Protein AF-A0A377U1C0-F1 (afdb_monomer)

Foldseek 3Di:
DPPDDPLLVVLLVQQQQAAHLVSSVLCCVLLVDDPVSSVVSNVVLVVVLVVCLPVLLVCCVVCVVPDPLLRSLLVLLRGHRHLLSSQSSSVSNHPNSSVNSNVNNLVRNQCSQVVSVVSSVVSVVVDPPDDPDDPDRDRPVVSVVVVVVVVVVVVVPDDPVVVVVVVVVVNVVSVVVVVVVVVVVVVVVVVVVVVVPD

pLDDT: mean 83.94, std 13.17, range [38.84, 97.06]

InterPro domains:
  IPR004630 UPF0324 inner membrane protein YeiH-like [TIGR00698] (2-194)
  IPR018383 Uncharacterised protein family UPF0324, prokaryote [PF03601] (1-194)
  IPR018383 Uncharacterised protein family UPF0324, prokaryote [PTHR30106] (1-195)

Secondary structure (DSSP, 8-state):
-----HHHHHHHHHHHHTTTHHHHHHHHHHHT--HHHHHHHHHHHHHHHHHHHHHHHHHHHHHTTT--HHHHHHHHHHH-S-HHHHHHHHHHH-HHHHHHHHHHHHHHHHTHHHHHHHHHHHHHHHS-S-----------HHHHHHHHHHHHHHTT-S-HHHHHHHHHHHHHHHHHHHHHHHHHHHHHHHHHHHHT--

Structure (mmCIF, N/CA/C/O backbone):
data_AF-A0A377U1C0-F1
#
_entry.id   AF-A0A377U1C0-F1
#
loop_
_atom_site.group_PDB
_atom_site.id
_atom_site.type_symbol
_atom_site.label_atom_id
_atom_site.label_alt_id
_atom_site.label_comp_id
_atom_site.label_asym_id
_atom_site.label_entity_id
_atom_site.label_seq_id
_atom_site.pdbx_PDB_ins_code
_atom_site.Cartn_x
_atom_site.Cartn_y
_atom_site.Cartn_z
_atom_site.occupancy
_atom_site.B_iso_or_equiv
_atom_site.auth_seq_id
_atom_site.auth_comp_id
_atom_site.auth_asym_id
_atom_site.auth_atom_id
_atom_site.pdbx_PDB_model_num
ATOM 1 N N . MET A 1 1 ? 3.568 -0.566 25.417 1.00 51.28 1 MET A N 1
ATOM 2 C CA . MET A 1 1 ? 4.766 0.159 25.896 1.00 51.28 1 MET A CA 1
ATOM 3 C C . MET A 1 1 ? 4.650 1.679 25.765 1.00 51.28 1 MET A C 1
ATOM 5 O O . MET A 1 1 ? 5.101 2.345 26.676 1.00 51.28 1 MET A O 1
ATOM 9 N N . PHE A 1 2 ? 3.996 2.243 24.738 1.00 74.56 2 PHE A 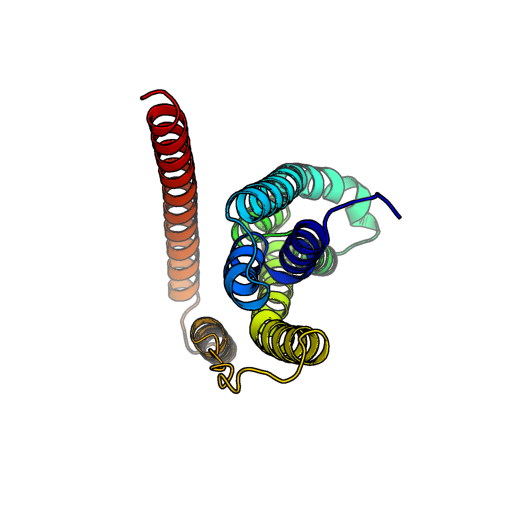N 1
ATOM 10 C CA . PHE A 1 2 ? 3.920 3.709 24.539 1.00 74.56 2 PHE A CA 1
ATOM 11 C C . PHE A 1 2 ? 2.658 4.416 25.082 1.00 74.56 2 PHE A C 1
ATOM 13 O O . PHE A 1 2 ? 2.381 5.542 24.692 1.00 74.56 2 PHE A O 1
ATOM 20 N N . GLY A 1 3 ? 1.848 3.766 25.926 1.00 78.81 3 GLY A N 1
ATOM 21 C CA . GLY A 1 3 ? 0.625 4.379 26.478 1.00 78.81 3 GLY A CA 1
ATOM 22 C C . GLY A 1 3 ? -0.465 4.736 25.452 1.00 78.81 3 GLY A C 1
ATOM 23 O O . GLY A 1 3 ? -1.406 5.445 25.795 1.00 78.81 3 GLY A O 1
ATOM 24 N N . LEU A 1 4 ? -0.356 4.262 24.204 1.00 77.69 4 LEU A N 1
ATOM 25 C CA . LEU A 1 4 ? -1.383 4.484 23.189 1.00 77.69 4 LEU A CA 1
ATOM 26 C C . LEU A 1 4 ? -2.697 3.797 23.567 1.00 77.69 4 LEU A C 1
ATOM 28 O O . LEU A 1 4 ? -2.722 2.645 24.000 1.00 77.69 4 LEU A O 1
ATOM 32 N N . ASP A 1 5 ? -3.789 4.511 23.305 1.00 87.06 5 ASP A N 1
ATOM 33 C CA . ASP A 1 5 ? -5.139 3.969 23.351 1.00 87.06 5 ASP A CA 1
ATOM 34 C C . ASP A 1 5 ? -5.279 2.736 22.432 1.00 87.06 5 ASP A C 1
ATOM 36 O O . ASP A 1 5 ? -4.769 2.703 21.307 1.00 87.06 5 ASP A O 1
ATOM 40 N N . LYS A 1 6 ? -6.014 1.727 22.913 1.00 86.12 6 LYS A N 1
ATOM 41 C CA . LYS A 1 6 ? -6.153 0.414 22.272 1.00 86.12 6 LYS A CA 1
ATOM 42 C C . LYS A 1 6 ? -6.763 0.518 20.876 1.00 86.12 6 LYS A C 1
ATOM 44 O O . LYS A 1 6 ? -6.275 -0.142 19.961 1.00 86.12 6 LYS A O 1
ATOM 49 N N . HIS A 1 7 ? -7.781 1.361 20.695 1.00 86.50 7 HIS A N 1
ATOM 50 C CA . HIS A 1 7 ? -8.431 1.537 19.394 1.00 86.50 7 HIS A CA 1
ATOM 51 C C . HIS A 1 7 ? -7.462 2.180 18.404 1.00 86.50 7 HIS A C 1
ATOM 53 O O . HIS A 1 7 ? -7.307 1.701 17.284 1.00 86.50 7 HIS A O 1
ATOM 59 N N . THR A 1 8 ? -6.730 3.200 18.851 1.00 85.81 8 THR A N 1
ATOM 60 C CA . THR A 1 8 ? -5.684 3.849 18.050 1.00 85.81 8 THR A CA 1
ATOM 61 C C . THR A 1 8 ? -4.606 2.850 17.616 1.00 85.81 8 THR A C 1
ATOM 63 O O . THR A 1 8 ? -4.257 2.801 16.439 1.00 85.81 8 THR A O 1
ATOM 66 N N . SER A 1 9 ? -4.115 2.002 18.527 1.00 90.62 9 SER A N 1
ATOM 67 C CA . SER A 1 9 ? -3.121 0.971 18.188 1.00 90.62 9 SER A CA 1
ATOM 68 C C . SER A 1 9 ? -3.651 -0.067 17.199 1.00 90.62 9 SER A C 1
ATOM 70 O O . SER A 1 9 ? -2.931 -0.450 16.280 1.00 90.62 9 SER A O 1
ATOM 72 N N . TRP A 1 10 ? -4.897 -0.516 17.362 1.00 91.00 10 TRP A N 1
ATOM 73 C CA . TRP A 1 10 ? -5.509 -1.496 16.462 1.00 91.00 10 TRP A CA 1
ATOM 74 C C . TRP A 1 10 ? -5.705 -0.925 15.059 1.00 91.00 10 TRP A C 1
ATOM 76 O O . TRP A 1 10 ? -5.376 -1.587 14.078 1.00 91.00 10 TRP A O 1
ATOM 86 N N . LEU A 1 11 ? -6.184 0.317 14.968 1.00 91.94 11 LEU A N 1
ATOM 87 C CA . LEU A 1 11 ? -6.391 1.005 13.699 1.00 91.94 11 LEU A CA 1
ATOM 88 C C . LEU A 1 11 ? -5.070 1.276 12.974 1.00 91.94 11 LEU A C 1
ATOM 90 O O . LEU A 1 11 ? -4.955 0.940 11.800 1.00 91.94 11 LEU A O 1
ATOM 94 N N . ILE A 1 12 ? -4.062 1.826 13.661 1.00 92.12 12 ILE A N 1
ATOM 95 C CA . ILE A 1 12 ? -2.742 2.075 13.056 1.00 92.12 12 ILE A CA 1
ATOM 96 C C . ILE A 1 12 ? -2.100 0.754 12.624 1.00 92.12 12 ILE A C 1
ATOM 98 O O . ILE A 1 12 ? -1.606 0.657 11.506 1.00 92.12 12 ILE A O 1
ATOM 102 N N . GLY A 1 13 ? -2.159 -0.285 13.463 1.00 92.06 13 GLY A N 1
ATOM 103 C CA . GLY A 1 13 ? -1.626 -1.604 13.123 1.00 92.06 13 GLY A CA 1
ATOM 104 C C . GLY A 1 13 ? -2.302 -2.213 11.891 1.00 92.06 13 GLY A C 1
ATOM 105 O O . GLY A 1 13 ? -1.615 -2.689 10.986 1.00 92.06 13 GLY A O 1
ATOM 106 N N . ALA A 1 14 ? -3.635 -2.156 11.817 1.00 92.06 14 ALA A N 1
ATOM 107 C CA . ALA A 1 14 ? -4.397 -2.630 10.660 1.00 92.06 14 ALA A CA 1
ATOM 108 C C . ALA A 1 14 ? -4.064 -1.833 9.388 1.00 92.06 14 ALA A C 1
ATOM 110 O O . ALA A 1 14 ? -3.789 -2.413 8.337 1.00 92.06 14 ALA A O 1
ATOM 111 N N . GLY A 1 15 ? -4.036 -0.502 9.497 1.00 91.38 15 GLY A N 1
ATOM 112 C CA . GLY A 1 15 ? -3.678 0.398 8.406 1.00 91.38 15 GLY A CA 1
ATOM 113 C C . GLY A 1 15 ? -2.281 0.118 7.863 1.00 91.38 15 GLY A C 1
ATOM 114 O O . GLY A 1 15 ? -2.115 -0.131 6.668 1.00 91.38 15 GLY A O 1
ATOM 115 N N . SER A 1 16 ? -1.281 0.084 8.742 1.00 90.75 16 SER A N 1
ATOM 116 C CA . SER A 1 16 ? 0.111 -0.097 8.338 1.00 90.75 16 SER A CA 1
ATOM 117 C C . SER A 1 16 ? 0.411 -1.478 7.748 1.00 90.75 16 SER A C 1
ATOM 119 O O . SER A 1 16 ? 1.251 -1.614 6.858 1.00 90.75 16 SER A O 1
ATOM 121 N N . SER A 1 17 ? -0.286 -2.520 8.205 1.00 90.31 17 SER A N 1
ATOM 122 C CA . SER A 1 17 ? -0.006 -3.901 7.791 1.00 90.31 17 SER A CA 1
ATOM 123 C C . SER A 1 17 ? -0.642 -4.313 6.459 1.00 90.31 17 SER A C 1
ATOM 125 O O . SER A 1 17 ? -0.132 -5.248 5.837 1.00 90.31 17 SER A O 1
ATOM 127 N N . ILE A 1 18 ? -1.679 -3.621 5.972 1.00 89.81 18 ILE A N 1
ATOM 128 C CA . ILE A 1 18 ? -2.474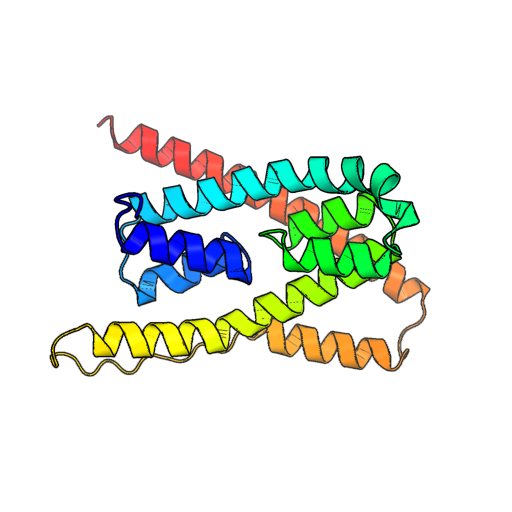 -4.082 4.819 1.00 89.81 18 ILE A CA 1
ATOM 129 C C . ILE A 1 18 ? -2.467 -3.054 3.684 1.00 89.81 18 ILE A C 1
ATOM 131 O O . ILE A 1 18 ? -1.601 -3.101 2.808 1.00 89.81 18 ILE A O 1
ATOM 135 N N . CYS A 1 19 ? -3.420 -2.121 3.673 1.00 89.00 19 CYS A N 1
ATOM 136 C CA . CYS A 1 19 ? -3.656 -1.193 2.562 1.00 89.00 19 CYS A CA 1
ATOM 137 C C . CYS A 1 19 ? -3.890 0.251 3.014 1.00 89.00 19 CYS A C 1
ATOM 139 O O . CYS A 1 19 ? -4.475 1.043 2.278 1.00 89.00 19 CYS A O 1
ATOM 141 N N . GLY A 1 20 ? -3.431 0.590 4.218 1.00 90.06 20 GLY A N 1
ATOM 142 C CA . GLY A 1 20 ? -3.453 1.953 4.709 1.00 90.06 20 GLY A CA 1
ATOM 143 C C . GLY A 1 20 ? -4.857 2.390 5.098 1.00 90.06 20 GLY A C 1
ATOM 144 O O . GLY A 1 20 ? -5.525 1.699 5.872 1.00 90.06 20 GLY A O 1
ATOM 145 N N . ALA A 1 21 ? -5.319 3.524 4.566 1.00 87.69 21 ALA A N 1
ATOM 146 C CA . ALA A 1 21 ? -6.608 4.105 4.937 1.00 87.69 21 ALA A CA 1
ATOM 147 C C . ALA A 1 21 ? -7.793 3.137 4.759 1.00 87.69 21 ALA A C 1
ATOM 149 O O . ALA A 1 21 ? -8.652 3.050 5.635 1.00 87.69 21 ALA A O 1
ATOM 150 N N . ALA A 1 22 ? -7.818 2.347 3.680 1.00 86.56 22 ALA A N 1
ATOM 151 C CA . ALA A 1 22 ? -8.896 1.386 3.436 1.00 86.56 22 ALA A CA 1
ATOM 152 C C . ALA A 1 22 ? -8.979 0.297 4.525 1.00 86.56 22 ALA A C 1
ATOM 154 O O . ALA A 1 22 ? -10.076 -0.072 4.943 1.00 86.56 22 ALA A O 1
ATOM 155 N N . ALA A 1 23 ? -7.840 -0.167 5.051 1.00 90.44 23 ALA A N 1
ATOM 156 C CA . ALA A 1 23 ? -7.817 -1.127 6.153 1.00 90.44 23 ALA A CA 1
ATOM 157 C C . ALA A 1 23 ? -8.258 -0.491 7.478 1.00 90.44 23 ALA A C 1
ATOM 159 O O . ALA A 1 23 ? -8.969 -1.135 8.252 1.00 90.44 23 ALA A O 1
ATOM 160 N N . VAL A 1 24 ? -7.897 0.775 7.722 1.00 91.38 24 VAL A N 1
ATOM 161 C CA . VAL A 1 24 ? -8.371 1.536 8.892 1.00 91.38 24 VAL A CA 1
ATOM 162 C C . VAL A 1 24 ? -9.898 1.644 8.873 1.00 91.38 24 VAL A C 1
ATOM 164 O O . VAL A 1 24 ? -10.548 1.305 9.860 1.00 91.38 24 VAL A O 1
ATOM 167 N N . LEU A 1 25 ? -10.473 2.053 7.739 1.00 86.81 25 LEU A N 1
ATOM 168 C CA . LEU A 1 25 ? -11.920 2.216 7.572 1.00 86.81 25 LEU A CA 1
ATOM 169 C C . LEU A 1 25 ? -12.674 0.884 7.655 1.00 86.81 25 LEU A C 1
ATOM 171 O O . LEU A 1 25 ? -13.748 0.826 8.239 1.00 86.81 25 LEU A O 1
ATOM 175 N N . ALA A 1 26 ? -12.109 -0.204 7.127 1.00 86.00 26 ALA A N 1
ATOM 176 C CA . ALA A 1 26 ? -12.722 -1.526 7.246 1.00 86.00 26 ALA A CA 1
ATOM 177 C C . ALA A 1 26 ? -12.646 -2.094 8.677 1.00 86.00 26 ALA A C 1
ATOM 179 O O . ALA A 1 26 ? -13.489 -2.897 9.077 1.00 86.00 26 ALA A O 1
ATOM 180 N N . THR A 1 27 ? -11.643 -1.675 9.453 1.00 88.44 27 THR A N 1
ATOM 181 C CA . THR A 1 27 ? -11.437 -2.104 10.844 1.00 88.44 27 THR A CA 1
ATOM 182 C C . THR A 1 27 ? -12.308 -1.325 11.829 1.00 88.44 27 THR A C 1
ATOM 184 O O . THR A 1 27 ? -12.774 -1.898 12.813 1.00 88.44 27 THR A O 1
ATOM 187 N N . GLU A 1 28 ? -12.552 -0.040 11.563 1.00 89.50 28 GLU A N 1
ATOM 188 C CA . GLU A 1 28 ? -13.365 0.876 12.376 1.00 89.50 28 GLU A CA 1
ATOM 189 C C . GLU A 1 28 ? -14.673 0.265 12.915 1.00 89.50 28 GLU A C 1
ATOM 191 O O . GLU A 1 28 ? -14.815 0.226 14.144 1.00 89.50 28 GLU A O 1
ATOM 196 N N . PRO A 1 29 ? -15.570 -0.307 12.085 1.00 82.56 29 PRO A N 1
ATOM 197 C CA . PRO A 1 29 ? -16.835 -0.855 12.575 1.00 82.56 29 PRO A CA 1
ATOM 198 C C . PRO A 1 29 ? -16.654 -2.148 13.384 1.00 82.56 29 PRO A C 1
ATOM 200 O O . PRO A 1 29 ? -17.487 -2.469 14.231 1.00 82.56 29 PRO A O 1
ATOM 203 N N . VAL A 1 30 ? -15.562 -2.892 13.160 1.00 84.94 30 VAL A N 1
ATOM 204 C CA . VAL A 1 30 ? -15.262 -4.144 13.879 1.00 84.94 30 VAL A CA 1
ATOM 205 C C . VAL A 1 30 ? -14.836 -3.855 15.315 1.00 84.94 30 VAL A C 1
ATOM 207 O O . VAL A 1 30 ? -15.222 -4.572 16.237 1.00 84.94 30 VAL A O 1
ATOM 210 N N . VAL A 1 31 ? -14.051 -2.796 15.510 1.00 86.69 31 VAL A N 1
ATOM 211 C CA . VAL A 1 31 ? -13.527 -2.400 16.826 1.00 86.69 31 VAL A CA 1
ATOM 212 C C . VAL A 1 31 ? -14.372 -1.322 17.501 1.00 86.69 31 VAL A C 1
ATOM 214 O O . VAL A 1 31 ? -14.087 -0.971 18.642 1.00 86.69 31 VAL A O 1
ATOM 217 N N . LYS A 1 32 ? -15.392 -0.794 16.810 1.00 84.31 32 LYS A N 1
ATOM 218 C CA . LYS A 1 32 ? -16.261 0.305 17.263 1.00 84.31 32 LYS A CA 1
ATOM 219 C C . LYS A 1 32 ? -15.449 1.524 17.716 1.00 84.31 32 LYS A C 1
ATOM 221 O O . LYS A 1 32 ? -15.610 2.015 18.831 1.00 84.31 32 LYS A O 1
ATOM 226 N N . ALA A 1 33 ? -14.500 1.959 16.887 1.00 86.06 33 ALA A N 1
ATOM 227 C CA . ALA A 1 33 ? -13.629 3.085 17.215 1.00 86.06 33 ALA A CA 1
ATOM 22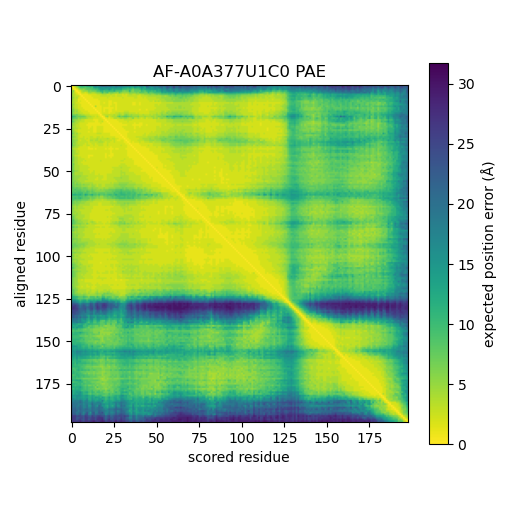8 C C . ALA A 1 33 ? -14.288 4.442 16.960 1.00 86.06 33 ALA A C 1
ATOM 230 O O . ALA A 1 33 ? -15.025 4.634 16.002 1.00 86.06 33 ALA A O 1
ATOM 231 N N . GLU A 1 34 ? -13.950 5.423 17.793 1.00 86.75 3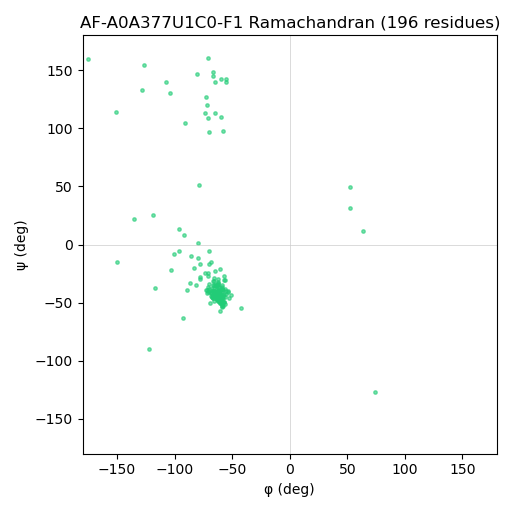4 GLU A N 1
ATOM 232 C CA . GLU A 1 34 ? -14.382 6.800 17.585 1.00 86.75 34 GLU A CA 1
ATOM 233 C C . GLU A 1 34 ? -13.755 7.407 16.321 1.00 86.75 34 GLU A C 1
ATOM 235 O O . GLU A 1 34 ? -12.572 7.209 16.021 1.00 86.75 34 GLU A O 1
ATOM 240 N N . ALA A 1 35 ? -14.516 8.260 15.629 1.00 85.75 35 ALA A N 1
ATOM 241 C CA . ALA A 1 35 ? -14.070 8.935 14.409 1.00 85.75 35 ALA A CA 1
ATOM 242 C C . ALA A 1 35 ? -12.784 9.770 14.595 1.00 85.75 35 ALA A C 1
ATOM 244 O O . ALA A 1 35 ? -12.031 9.975 13.638 1.00 85.75 35 ALA A O 1
ATOM 245 N N . SER A 1 36 ? -12.519 10.258 15.812 1.00 85.12 36 SER A N 1
ATOM 246 C CA . SER A 1 36 ? -11.283 10.968 16.164 1.00 85.12 36 SER A CA 1
ATOM 247 C C . SER A 1 36 ? -10.053 10.066 15.985 1.00 85.12 36 SER A C 1
ATOM 249 O O . SER A 1 36 ? -9.083 10.469 15.344 1.00 85.12 36 SER A O 1
ATOM 251 N N . LYS A 1 37 ? -10.115 8.816 16.461 1.00 88.44 37 LYS A N 1
ATOM 252 C CA . LYS A 1 37 ? -9.027 7.828 16.374 1.00 88.44 37 LYS A CA 1
ATOM 253 C C . LYS A 1 37 ? -8.806 7.336 14.951 1.00 88.44 37 LYS A C 1
ATOM 255 O O . LYS A 1 37 ? -7.665 7.181 14.529 1.00 88.44 37 LYS A O 1
ATOM 260 N N . VAL A 1 38 ? -9.891 7.154 14.201 1.00 87.25 38 VAL A N 1
ATOM 261 C CA . VAL A 1 38 ? -9.861 6.811 12.769 1.00 87.25 38 VAL A CA 1
ATOM 262 C C . VAL A 1 38 ? -9.126 7.891 11.987 1.00 87.25 38 VAL A C 1
ATOM 264 O O . VAL A 1 38 ? -8.220 7.585 11.220 1.00 87.25 38 VAL A O 1
ATOM 267 N N . THR A 1 39 ? -9.460 9.160 12.240 1.00 85.25 39 THR A N 1
ATOM 268 C CA . THR A 1 39 ? -8.812 10.302 11.580 1.00 85.25 39 THR A CA 1
ATOM 269 C C . THR A 1 39 ? -7.312 10.331 11.874 1.00 85.25 39 THR A C 1
ATOM 271 O O . THR A 1 39 ? -6.517 10.489 10.952 1.00 85.25 39 THR A O 1
ATOM 274 N N . VAL A 1 40 ? -6.914 10.129 13.137 1.00 88.69 40 VAL A N 1
ATOM 275 C CA . VAL A 1 40 ? -5.495 10.071 13.528 1.00 88.69 40 VAL A CA 1
ATOM 276 C C . VAL A 1 40 ? -4.782 8.914 12.828 1.00 88.69 40 VAL A C 1
ATOM 278 O O . VAL A 1 40 ? -3.734 9.129 12.229 1.00 88.69 40 VAL A O 1
ATOM 281 N N . ALA A 1 41 ? -5.362 7.712 12.842 1.00 90.94 41 ALA A N 1
ATOM 282 C CA . ALA A 1 41 ? -4.759 6.542 12.214 1.00 90.94 41 ALA A CA 1
ATOM 283 C C . ALA A 1 41 ? -4.576 6.722 10.698 1.00 90.94 41 ALA A C 1
ATOM 285 O O . ALA A 1 41 ? -3.487 6.469 10.185 1.00 90.94 41 ALA A O 1
ATOM 286 N N . VAL A 1 42 ? -5.603 7.212 9.992 1.00 89.38 42 VAL A N 1
ATOM 287 C CA . VAL A 1 42 ? -5.512 7.525 8.556 1.00 89.38 42 VAL A CA 1
ATOM 288 C C . VAL A 1 42 ? -4.434 8.578 8.303 1.00 89.38 42 VAL A C 1
ATOM 290 O O . VAL A 1 42 ? -3.573 8.367 7.455 1.00 89.38 42 VAL A O 1
ATOM 293 N N . ALA A 1 43 ? -4.421 9.677 9.064 1.00 88.25 43 ALA A N 1
ATOM 294 C CA . ALA A 1 43 ? -3.434 10.741 8.888 1.00 88.25 43 ALA A CA 1
ATOM 295 C C . ALA A 1 43 ? -1.997 10.230 9.068 1.00 88.25 43 ALA A C 1
ATOM 297 O O . ALA A 1 43 ? -1.136 10.524 8.243 1.00 88.25 43 ALA A O 1
ATOM 298 N N . THR A 1 44 ? -1.735 9.427 10.103 1.00 90.44 44 THR A N 1
ATOM 299 C CA . THR A 1 44 ? -0.407 8.847 10.348 1.00 90.44 44 THR A CA 1
ATOM 300 C C . THR A 1 44 ? 0.050 7.980 9.176 1.00 90.44 44 THR A C 1
ATOM 302 O O . THR A 1 44 ? 1.154 8.163 8.665 1.00 90.44 44 THR A O 1
ATOM 305 N N . VAL A 1 45 ? -0.806 7.069 8.715 1.00 91.75 45 VAL A N 1
ATOM 306 C CA . VAL A 1 45 ? -0.521 6.168 7.591 1.00 91.75 45 VAL A CA 1
ATOM 307 C C . VAL A 1 45 ? -0.242 6.950 6.305 1.00 91.75 45 VAL A C 1
ATOM 309 O O . VAL A 1 45 ? 0.739 6.660 5.617 1.00 91.75 45 VAL A O 1
ATOM 312 N N . VAL A 1 46 ? -1.066 7.959 6.006 1.00 89.50 46 VAL A N 1
ATOM 313 C CA . VAL A 1 46 ? -0.907 8.812 4.822 1.00 89.50 46 VAL A CA 1
ATOM 314 C C . VAL A 1 46 ? 0.402 9.591 4.893 1.00 89.50 46 VAL A C 1
ATOM 316 O O . VAL A 1 46 ? 1.143 9.581 3.920 1.00 89.50 46 VAL A O 1
ATOM 319 N N . ILE A 1 47 ? 0.740 10.204 6.033 1.00 90.44 47 ILE A N 1
ATOM 320 C CA . ILE A 1 47 ? 1.991 10.965 6.196 1.00 90.44 47 ILE A CA 1
ATOM 321 C C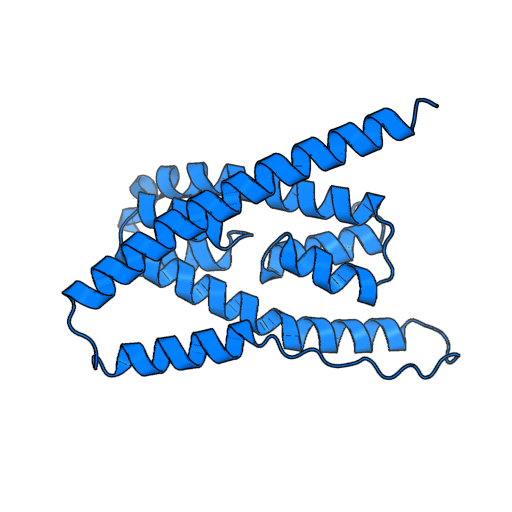 . ILE A 1 47 ? 3.211 10.073 5.944 1.00 90.44 47 ILE A C 1
ATOM 323 O O . ILE A 1 47 ? 4.058 10.415 5.119 1.00 90.44 47 ILE A O 1
ATOM 327 N N . PHE A 1 48 ? 3.294 8.914 6.606 1.00 92.38 48 PHE A N 1
ATOM 328 C CA . PHE A 1 48 ? 4.418 7.993 6.408 1.00 92.38 48 PHE A CA 1
ATOM 329 C C . PHE A 1 48 ? 4.474 7.446 4.982 1.00 92.38 48 PHE A C 1
ATOM 331 O O . PHE A 1 48 ? 5.556 7.318 4.415 1.00 92.38 48 PHE A O 1
ATOM 338 N N . GLY A 1 49 ? 3.317 7.150 4.392 1.00 91.94 49 GLY A N 1
ATOM 339 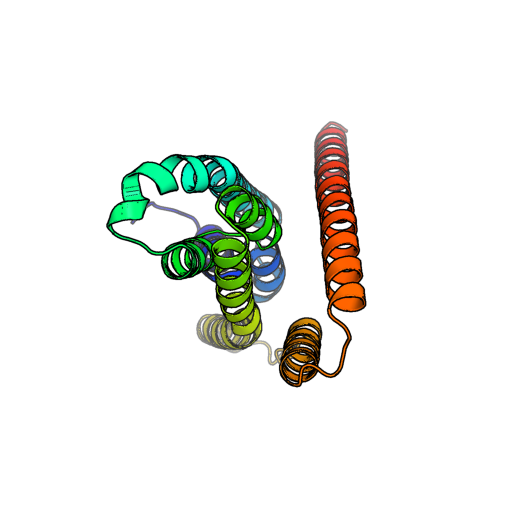C CA . GLY A 1 49 ? 3.231 6.721 3.004 1.00 91.94 49 GLY A CA 1
ATOM 340 C C . GLY A 1 49 ? 3.715 7.794 2.025 1.00 91.94 49 GLY A C 1
ATOM 341 O O . GLY A 1 49 ? 4.527 7.497 1.158 1.00 91.94 49 GLY A O 1
ATOM 342 N N . THR A 1 50 ? 3.309 9.051 2.212 1.00 91.19 50 THR A N 1
ATOM 343 C CA . THR A 1 50 ? 3.743 10.187 1.386 1.00 91.19 50 THR A CA 1
ATOM 344 C C . THR A 1 50 ? 5.246 10.419 1.485 1.00 91.19 50 THR A C 1
ATOM 346 O O . THR A 1 50 ? 5.892 10.643 0.466 1.00 91.19 50 THR A O 1
ATOM 349 N N . ILE A 1 51 ? 5.831 10.312 2.683 1.00 94.75 51 ILE A N 1
ATOM 350 C CA . ILE A 1 51 ? 7.291 10.374 2.850 1.00 94.75 51 ILE A CA 1
ATOM 351 C C . ILE A 1 51 ? 7.964 9.246 2.056 1.00 94.75 51 ILE A C 1
ATOM 353 O O . ILE A 1 51 ? 8.947 9.485 1.354 1.00 94.75 51 ILE A O 1
ATOM 357 N N . ALA A 1 52 ? 7.417 8.029 2.126 1.00 94.12 52 ALA A N 1
ATOM 358 C CA . ALA A 1 52 ? 7.972 6.874 1.432 1.00 94.12 52 ALA A CA 1
ATOM 359 C C . ALA A 1 52 ? 7.976 7.041 -0.100 1.00 94.12 52 ALA A C 1
ATOM 361 O O . ALA A 1 52 ? 8.920 6.567 -0.730 1.00 94.12 52 ALA A O 1
ATOM 362 N N . ILE A 1 53 ? 6.990 7.742 -0.688 1.00 94.12 53 ILE A N 1
ATOM 363 C CA . ILE A 1 53 ? 6.918 7.994 -2.145 1.00 94.12 53 ILE A CA 1
ATOM 364 C C . ILE A 1 53 ? 8.208 8.623 -2.667 1.00 94.12 53 ILE A C 1
ATOM 366 O O . ILE A 1 53 ? 8.676 8.255 -3.736 1.00 94.12 53 ILE A O 1
ATOM 370 N N . PHE A 1 54 ? 8.784 9.564 -1.919 1.00 95.25 54 PHE A N 1
ATOM 371 C CA . PHE A 1 54 ? 10.018 10.241 -2.314 1.00 95.25 54 PHE A CA 1
ATOM 372 C C . PHE A 1 54 ? 11.256 9.506 -1.813 1.00 95.25 54 PHE A C 1
ATOM 374 O O . PHE A 1 54 ? 12.259 9.413 -2.519 1.00 95.25 54 PHE A O 1
ATOM 381 N N . LEU A 1 55 ? 11.185 8.975 -0.592 1.00 96.19 55 LEU A N 1
ATOM 382 C CA . LEU A 1 55 ? 12.332 8.360 0.057 1.00 96.19 55 LEU A CA 1
ATOM 383 C C . LEU A 1 55 ? 12.782 7.083 -0.661 1.00 96.19 55 LEU A C 1
ATOM 385 O O . LEU A 1 55 ? 13.979 6.888 -0.843 1.00 96.19 55 LEU A O 1
ATOM 389 N N . TYR A 1 56 ? 11.855 6.218 -1.077 1.00 96.06 56 TYR A N 1
ATOM 390 C CA . TYR A 1 56 ? 12.217 4.918 -1.650 1.00 96.06 56 TYR A CA 1
ATOM 391 C C . TYR A 1 56 ? 12.889 5.051 -3.027 1.00 96.06 56 TYR A C 1
ATOM 393 O O . TYR A 1 56 ? 14.005 4.552 -3.179 1.00 96.06 56 TYR A O 1
ATOM 401 N N . PRO A 1 57 ? 12.338 5.799 -4.002 1.00 95.12 57 PRO A N 1
ATOM 402 C CA . PRO A 1 57 ? 13.035 6.027 -5.266 1.00 95.12 57 PRO A CA 1
ATOM 403 C C . PRO A 1 57 ? 14.392 6.711 -5.078 1.00 95.12 57 PRO A C 1
ATOM 405 O O . PRO A 1 57 ? 15.358 6.333 -5.733 1.00 95.12 57 PRO A O 1
ATOM 408 N N . ALA A 1 58 ? 14.506 7.661 -4.141 1.00 95.81 58 ALA A N 1
ATOM 409 C CA . ALA A 1 58 ? 15.778 8.320 -3.839 1.00 95.81 58 ALA A CA 1
ATOM 410 C C . ALA A 1 58 ? 16.824 7.365 -3.232 1.00 95.81 58 ALA A C 1
ATOM 412 O O . ALA A 1 58 ? 18.022 7.539 -3.449 1.00 95.81 58 ALA A O 1
ATOM 413 N N . MET A 1 59 ? 16.387 6.349 -2.483 1.00 94.81 59 MET A N 1
ATOM 414 C CA . MET A 1 59 ? 17.264 5.330 -1.906 1.00 94.81 59 MET A CA 1
ATOM 415 C C . MET A 1 59 ? 17.700 4.270 -2.921 1.00 94.81 59 MET A C 1
ATOM 417 O O . MET A 1 59 ? 18.791 3.720 -2.777 1.00 94.81 59 MET A O 1
ATOM 421 N N . TYR A 1 60 ? 16.885 3.970 -3.937 1.00 95.56 60 TYR A N 1
ATOM 422 C CA . TYR A 1 60 ? 17.152 2.870 -4.866 1.00 95.56 60 TYR A CA 1
ATOM 423 C C . TYR A 1 60 ? 18.548 2.910 -5.517 1.00 95.56 60 TYR A C 1
ATOM 425 O O . TYR A 1 60 ? 19.228 1.889 -5.448 1.00 95.56 60 TYR A O 1
ATOM 433 N N . PRO A 1 61 ? 19.064 4.041 -6.044 1.00 93.88 61 PRO A N 1
ATOM 434 C CA . PRO A 1 61 ? 20.404 4.086 -6.638 1.00 93.88 61 PRO A CA 1
ATOM 435 C C . PRO A 1 61 ? 21.526 3.655 -5.682 1.00 93.88 61 PRO A C 1
ATOM 437 O O . PRO A 1 61 ? 22.525 3.092 -6.119 1.00 93.88 61 PRO A O 1
ATOM 440 N N . LEU A 1 62 ? 21.356 3.887 -4.375 1.00 93.31 62 LEU A N 1
ATOM 441 C CA . LEU A 1 62 ? 22.318 3.494 -3.340 1.00 93.31 62 LEU A CA 1
ATOM 442 C C . LEU A 1 62 ? 22.232 1.995 -3.010 1.00 93.31 62 LEU A C 1
ATOM 444 O O . LEU A 1 62 ? 23.217 1.393 -2.586 1.00 93.31 62 LEU A O 1
ATOM 448 N N . LEU A 1 63 ? 21.053 1.394 -3.188 1.00 93.00 63 LEU A N 1
ATOM 449 C CA . LEU A 1 63 ? 20.783 -0.014 -2.897 1.00 93.00 63 LEU A CA 1
ATOM 450 C C . LEU A 1 63 ? 20.802 -0.909 -4.145 1.00 93.00 63 LEU A C 1
ATOM 452 O O . LEU A 1 63 ? 20.781 -2.128 -3.996 1.00 93.00 63 LEU A O 1
ATOM 456 N N . ALA A 1 64 ? 20.891 -0.340 -5.348 1.00 90.81 64 ALA A N 1
ATOM 457 C CA . ALA A 1 64 ? 20.795 -1.055 -6.623 1.00 90.81 64 ALA A CA 1
ATOM 458 C C . ALA A 1 64 ? 21.876 -2.135 -6.815 1.00 90.81 64 ALA A C 1
ATOM 460 O O . ALA A 1 64 ? 21.695 -3.063 -7.593 1.00 90.81 64 ALA A O 1
ATOM 461 N N . HIS A 1 65 ? 22.994 -2.058 -6.085 1.00 91.75 65 HIS A N 1
ATOM 462 C CA . HIS A 1 65 ? 24.007 -3.118 -6.089 1.00 91.75 65 HIS A CA 1
ATOM 463 C C . HIS A 1 65 ? 23.559 -4.376 -5.312 1.00 91.75 65 HIS A C 1
ATOM 465 O O . HIS A 1 65 ? 24.058 -5.475 -5.550 1.00 91.75 65 HIS A O 1
ATOM 471 N N . TRP A 1 66 ? 22.638 -4.229 -4.360 1.00 92.06 66 TRP A N 1
ATOM 472 C CA . TRP A 1 66 ? 22.163 -5.304 -3.481 1.00 92.06 66 TRP A CA 1
ATOM 473 C C . TRP A 1 66 ? 20.787 -5.838 -3.885 1.00 92.06 66 TRP A C 1
ATOM 475 O O . TRP A 1 66 ? 20.439 -6.958 -3.518 1.00 92.06 66 TRP A O 1
ATOM 485 N N . PHE A 1 67 ? 20.010 -5.045 -4.623 1.00 93.19 67 PHE A N 1
ATOM 486 C CA . PHE A 1 67 ? 18.647 -5.369 -5.026 1.00 93.19 67 PHE A CA 1
ATOM 487 C C . PHE A 1 67 ? 18.471 -5.206 -6.530 1.00 93.19 67 PHE A C 1
ATOM 489 O O . PHE A 1 67 ? 18.816 -4.172 -7.097 1.00 93.19 67 PHE A O 1
ATOM 496 N N . THR A 1 68 ? 17.858 -6.208 -7.156 1.00 95.69 68 THR A N 1
ATOM 497 C CA . THR A 1 68 ? 17.299 -6.063 -8.505 1.00 95.69 68 THR A CA 1
ATOM 498 C C . THR A 1 68 ? 16.047 -5.175 -8.461 1.00 95.69 68 THR A C 1
ATOM 500 O O . THR A 1 68 ? 15.427 -5.057 -7.394 1.00 95.69 68 THR A O 1
ATOM 503 N N . PRO A 1 69 ? 15.615 -4.593 -9.593 1.00 95.50 69 PRO A N 1
ATOM 504 C CA . PRO A 1 69 ? 14.373 -3.828 -9.652 1.00 95.50 69 PRO A CA 1
ATOM 505 C C . PRO A 1 69 ? 13.164 -4.578 -9.078 1.00 95.50 69 PRO A C 1
ATOM 507 O O . PRO A 1 69 ? 12.408 -4.017 -8.288 1.00 95.50 69 PRO A O 1
ATOM 510 N N . GLU A 1 70 ? 13.008 -5.863 -9.396 1.00 96.44 70 GLU A N 1
ATOM 511 C CA . GLU A 1 70 ? 11.878 -6.688 -8.957 1.00 96.44 70 GLU A CA 1
ATOM 512 C C . GLU A 1 70 ? 11.911 -6.933 -7.448 1.00 96.44 70 GLU A C 1
ATOM 514 O O . GLU A 1 70 ? 10.897 -6.793 -6.767 1.00 96.44 70 GLU A O 1
ATOM 519 N N . THR A 1 71 ? 13.082 -7.275 -6.901 1.00 96.44 71 THR A N 1
ATOM 520 C CA . THR A 1 71 ? 13.236 -7.521 -5.456 1.00 96.44 71 THR A CA 1
ATOM 521 C C . THR A 1 71 ? 13.053 -6.240 -4.648 1.00 96.44 71 THR A C 1
ATOM 523 O O . THR A 1 71 ? 12.407 -6.265 -3.595 1.00 96.44 71 THR A O 1
ATOM 526 N N . TYR A 1 72 ? 13.532 -5.107 -5.165 1.00 97.06 72 TYR A N 1
ATOM 527 C CA . TYR A 1 72 ? 13.252 -3.799 -4.585 1.00 97.06 72 TYR A CA 1
ATOM 528 C C . TYR A 1 72 ? 11.765 -3.443 -4.689 1.00 97.06 72 TYR A C 1
ATOM 530 O O . TYR A 1 72 ? 11.178 -2.964 -3.722 1.00 97.06 72 TYR A O 1
ATOM 538 N N . GLY A 1 73 ? 11.123 -3.752 -5.817 1.00 97.06 73 GLY A N 1
ATOM 539 C CA . GLY A 1 73 ? 9.682 -3.618 -6.004 1.00 97.06 73 GLY A CA 1
ATOM 540 C C . GLY A 1 73 ? 8.887 -4.393 -4.952 1.00 97.06 73 GLY A C 1
ATOM 541 O O . GLY A 1 73 ? 8.060 -3.811 -4.251 1.00 97.06 73 GLY A O 1
ATOM 542 N N . ILE A 1 74 ? 9.196 -5.677 -4.746 1.00 96.81 74 ILE A N 1
ATOM 543 C CA . ILE A 1 74 ? 8.578 -6.498 -3.688 1.00 96.81 74 ILE A CA 1
ATOM 544 C C . ILE A 1 74 ? 8.766 -5.839 -2.318 1.00 96.81 74 ILE A C 1
ATOM 546 O O . ILE A 1 74 ? 7.804 -5.727 -1.552 1.00 96.81 74 ILE A O 1
ATOM 550 N N . TYR A 1 75 ? 9.976 -5.355 -2.018 1.00 96.25 75 TYR A N 1
ATOM 551 C CA . TYR A 1 75 ? 10.251 -4.628 -0.781 1.00 96.25 75 TYR A CA 1
ATOM 552 C C . TYR A 1 75 ? 9.351 -3.390 -0.641 1.00 96.25 75 TYR A C 1
ATOM 554 O O . TYR A 1 75 ? 8.668 -3.258 0.380 1.00 96.25 75 TYR A O 1
ATOM 562 N N . MET A 1 76 ? 9.256 -2.541 -1.668 1.00 95.94 76 MET A N 1
ATOM 563 C CA . MET A 1 76 ? 8.388 -1.358 -1.661 1.00 95.94 76 MET A CA 1
ATOM 564 C C . MET A 1 76 ? 6.913 -1.733 -1.458 1.00 95.94 76 MET A C 1
ATOM 566 O O . MET A 1 76 ? 6.258 -1.200 -0.562 1.00 95.94 76 MET A O 1
ATOM 570 N N . GLY A 1 77 ? 6.392 -2.708 -2.206 1.00 95.00 77 GLY A N 1
ATOM 571 C CA . GLY A 1 77 ? 5.009 -3.182 -2.067 1.00 95.00 77 GLY A CA 1
ATOM 572 C C . GLY A 1 77 ? 4.705 -3.798 -0.692 1.00 95.00 77 GLY A C 1
ATOM 573 O O . GLY A 1 77 ? 3.596 -3.671 -0.155 1.00 95.00 77 GLY A O 1
ATOM 574 N N . SER A 1 78 ? 5.706 -4.427 -0.072 1.00 94.06 78 SER A N 1
ATOM 575 C CA . SER A 1 78 ? 5.595 -5.041 1.257 1.00 94.06 78 SER A CA 1
ATOM 576 C C . SER A 1 78 ? 5.642 -4.046 2.421 1.00 94.06 78 SER A C 1
ATOM 578 O O . SER A 1 78 ? 5.193 -4.375 3.517 1.00 94.06 78 SER A O 1
ATOM 580 N N . THR A 1 79 ? 6.109 -2.818 2.195 1.00 93.62 79 THR A N 1
ATOM 581 C CA . THR A 1 79 ? 6.352 -1.827 3.259 1.00 93.62 79 THR A CA 1
ATOM 582 C C . THR A 1 79 ? 5.483 -0.584 3.115 1.00 93.62 79 THR A C 1
ATOM 584 O O . THR A 1 79 ? 4.951 -0.093 4.110 1.00 93.62 79 THR A O 1
ATOM 587 N N . MET A 1 80 ? 5.237 -0.116 1.892 1.00 94.06 80 MET A N 1
ATOM 588 C CA . MET A 1 80 ? 4.382 1.043 1.650 1.00 94.06 80 MET A CA 1
ATOM 589 C C . MET A 1 80 ? 2.927 0.779 2.021 1.00 94.06 80 MET A C 1
ATOM 591 O O . MET A 1 80 ? 2.398 -0.337 1.920 1.00 94.06 80 MET A O 1
ATOM 595 N N . HIS A 1 81 ? 2.264 1.844 2.457 1.00 93.00 81 HIS A N 1
ATOM 596 C CA . HIS A 1 81 ? 0.967 1.761 3.102 1.00 93.00 81 HIS A CA 1
ATOM 597 C C . HIS A 1 81 ? -0.209 1.762 2.128 1.00 93.00 81 HIS A C 1
ATOM 599 O O . HIS A 1 81 ? -1.159 1.023 2.373 1.00 93.00 81 HIS A O 1
ATOM 605 N N . GLU A 1 82 ? -0.137 2.448 0.987 1.00 91.50 82 GLU A N 1
ATOM 606 C CA . GLU A 1 82 ? -1.246 2.512 0.024 1.00 91.50 82 GLU A CA 1
ATOM 607 C C . GLU A 1 82 ? -0.844 2.112 -1.395 1.00 91.50 82 GLU A C 1
ATOM 609 O O . GLU A 1 82 ? 0.313 2.220 -1.786 1.00 91.50 82 GLU A O 1
ATOM 614 N N . VAL A 1 83 ? -1.822 1.643 -2.175 1.00 90.25 83 VAL A N 1
ATOM 615 C CA . VAL A 1 83 ? -1.611 1.193 -3.561 1.00 90.25 83 VAL A CA 1
ATOM 616 C C . VAL A 1 83 ? -1.112 2.332 -4.444 1.00 90.25 83 VAL A C 1
ATOM 618 O O . VAL A 1 83 ? -0.123 2.165 -5.142 1.00 90.25 83 VAL A O 1
ATOM 621 N N . ALA A 1 84 ? -1.753 3.500 -4.385 1.00 88.62 84 ALA A N 1
ATOM 622 C CA . ALA A 1 84 ? -1.373 4.635 -5.224 1.00 88.62 84 ALA A CA 1
ATOM 623 C C . ALA A 1 84 ? 0.063 5.111 -4.958 1.00 88.62 84 ALA A C 1
ATOM 625 O O . ALA A 1 84 ? 0.786 5.469 -5.881 1.00 88.62 84 ALA A O 1
ATOM 626 N N . GLN A 1 85 ? 0.489 5.059 -3.697 1.00 92.50 85 GLN A N 1
ATOM 627 C CA . GLN A 1 85 ? 1.847 5.415 -3.288 1.00 92.50 85 GLN A CA 1
ATOM 628 C C . GLN A 1 85 ? 2.869 4.412 -3.832 1.00 92.50 85 GLN A C 1
ATOM 630 O O . GLN A 1 85 ? 3.932 4.813 -4.298 1.00 92.50 85 GLN A O 1
ATOM 635 N N . VAL A 1 86 ? 2.518 3.121 -3.811 1.00 94.25 86 VAL A N 1
ATOM 636 C CA . VAL A 1 86 ? 3.323 2.041 -4.394 1.00 94.25 86 VAL A CA 1
ATOM 637 C C . VAL A 1 86 ? 3.481 2.214 -5.899 1.00 94.25 86 VAL A C 1
ATOM 639 O O . VAL A 1 86 ? 4.601 2.120 -6.387 1.00 94.25 86 VAL A O 1
ATOM 642 N N . VAL A 1 87 ? 2.390 2.495 -6.617 1.00 92.81 87 VAL A N 1
ATOM 643 C CA . VAL A 1 87 ? 2.420 2.749 -8.066 1.00 92.81 87 VAL A CA 1
ATOM 644 C C . VAL A 1 87 ? 3.329 3.940 -8.366 1.00 92.81 87 VAL A C 1
ATOM 646 O O . VAL A 1 87 ? 4.271 3.814 -9.139 1.00 92.81 87 VAL A O 1
ATOM 649 N N . ALA A 1 88 ? 3.126 5.072 -7.683 1.00 91.69 88 ALA A N 1
ATOM 650 C CA . ALA A 1 88 ? 3.919 6.280 -7.903 1.00 91.69 88 ALA A CA 1
ATOM 651 C C . ALA A 1 88 ? 5.423 6.071 -7.643 1.00 91.69 88 ALA A C 1
ATOM 653 O O . ALA A 1 88 ? 6.255 6.495 -8.444 1.00 91.69 88 ALA A O 1
ATOM 654 N N . ALA A 1 89 ? 5.781 5.411 -6.539 1.00 94.88 89 ALA A N 1
ATOM 655 C CA . ALA A 1 89 ? 7.178 5.150 -6.201 1.00 94.88 89 ALA A CA 1
ATOM 656 C C . ALA A 1 89 ? 7.815 4.085 -7.103 1.00 94.88 89 ALA A C 1
ATOM 658 O O . ALA A 1 89 ? 8.951 4.248 -7.538 1.00 94.88 89 ALA A O 1
ATOM 659 N N . GLY A 1 90 ? 7.084 3.011 -7.405 1.00 95.38 90 GLY A N 1
ATOM 660 C CA . GLY A 1 90 ? 7.529 1.953 -8.306 1.00 95.38 90 GLY A CA 1
ATOM 661 C C . GLY A 1 90 ? 7.817 2.486 -9.705 1.00 95.38 90 GLY A C 1
ATOM 662 O O . GLY A 1 90 ? 8.912 2.266 -10.223 1.00 95.38 90 GLY A O 1
ATOM 663 N N . HIS A 1 91 ? 6.889 3.278 -10.249 1.00 93.19 91 HIS A N 1
ATOM 664 C CA . HIS A 1 91 ? 7.036 3.936 -11.546 1.00 93.19 91 HIS A CA 1
ATOM 665 C C . HIS A 1 91 ? 8.266 4.856 -11.592 1.00 93.19 91 HIS A C 1
ATOM 667 O O . HIS A 1 91 ? 8.949 4.949 -12.609 1.00 93.19 91 HIS A O 1
ATOM 673 N N . ALA A 1 92 ? 8.584 5.538 -10.485 1.00 94.56 92 ALA A N 1
ATOM 674 C CA . ALA A 1 92 ? 9.776 6.382 -10.384 1.00 94.56 92 ALA A CA 1
ATOM 675 C C . ALA A 1 92 ? 11.097 5.585 -10.348 1.00 94.56 92 ALA A C 1
ATOM 677 O O . ALA A 1 92 ? 12.156 6.168 -10.576 1.00 94.56 92 ALA A O 1
ATOM 678 N N . VAL A 1 93 ? 11.049 4.279 -10.062 1.00 95.38 93 VAL A N 1
ATOM 679 C CA . VAL A 1 93 ? 12.215 3.385 -10.064 1.00 95.38 93 VAL A CA 1
ATOM 680 C C . VAL A 1 93 ? 12.383 2.707 -11.424 1.00 95.38 93 VAL A C 1
ATOM 682 O O . VAL A 1 93 ? 13.409 2.891 -12.074 1.00 95.38 93 VAL A O 1
ATOM 685 N N . SER A 1 94 ? 11.412 1.889 -11.839 1.00 95.38 94 SER A N 1
ATOM 686 C CA . SER A 1 94 ? 11.391 1.201 -13.142 1.00 95.38 94 SER A CA 1
ATOM 687 C C . SER A 1 94 ? 10.066 0.442 -13.338 1.00 95.38 94 SER A C 1
ATOM 689 O O . SER A 1 94 ? 9.440 0.077 -12.339 1.00 95.38 94 SER A O 1
ATOM 691 N N . PRO A 1 95 ? 9.682 0.100 -14.584 1.00 93.00 95 PRO A N 1
ATOM 692 C CA . PRO A 1 95 ? 8.485 -0.706 -14.850 1.00 93.00 95 PRO A CA 1
ATOM 693 C C . PRO A 1 95 ? 8.475 -2.065 -14.131 1.00 93.00 95 PRO A C 1
ATOM 695 O O . PRO A 1 95 ? 7.442 -2.498 -13.624 1.00 93.00 95 PRO A O 1
ATOM 698 N N . ASP A 1 96 ? 9.627 -2.733 -14.033 1.00 94.62 96 ASP A N 1
ATOM 699 C CA . ASP A 1 96 ? 9.729 -4.041 -13.374 1.00 94.62 96 ASP A CA 1
ATOM 700 C C . ASP A 1 96 ? 9.540 -3.925 -11.853 1.00 94.62 96 ASP A C 1
ATOM 702 O O . ASP A 1 96 ? 8.831 -4.729 -11.240 1.00 94.62 96 ASP A O 1
ATOM 706 N N . ALA A 1 97 ? 10.103 -2.874 -11.245 1.00 96.19 97 ALA A N 1
ATOM 707 C CA . ALA A 1 97 ? 9.894 -2.568 -9.832 1.00 96.19 97 ALA A CA 1
ATOM 708 C C . ALA A 1 97 ? 8.433 -2.206 -9.536 1.00 96.19 97 ALA A C 1
ATOM 710 O O . ALA A 1 97 ? 7.885 -2.664 -8.534 1.00 96.19 97 ALA A O 1
ATOM 711 N N . GLU A 1 98 ? 7.794 -1.414 -10.399 1.00 95.00 98 GLU A N 1
ATOM 712 C CA . GLU A 1 98 ? 6.378 -1.057 -10.287 1.00 95.00 98 GLU A CA 1
ATOM 713 C C . GLU A 1 98 ? 5.482 -2.294 -10.303 1.00 95.00 98 GLU A C 1
ATOM 715 O O . GLU A 1 98 ? 4.725 -2.517 -9.355 1.00 95.00 98 GLU A O 1
ATOM 720 N N . ASN A 1 99 ? 5.624 -3.140 -11.326 1.00 93.38 99 ASN A N 1
ATOM 721 C CA . ASN A 1 99 ? 4.839 -4.364 -11.469 1.00 93.38 99 ASN A CA 1
ATOM 722 C C . ASN A 1 99 ? 4.997 -5.269 -10.241 1.00 93.38 99 ASN A C 1
ATOM 724 O O . ASN A 1 99 ? 4.006 -5.692 -9.637 1.00 93.38 99 ASN A O 1
ATOM 728 N N . ALA A 1 100 ? 6.240 -5.520 -9.820 1.00 95.69 100 ALA A N 1
ATOM 729 C CA . ALA A 1 100 ? 6.524 -6.345 -8.653 1.00 95.69 100 ALA A CA 1
ATOM 730 C C . ALA A 1 100 ? 5.947 -5.742 -7.357 1.00 95.69 100 ALA A C 1
ATOM 732 O O . ALA A 1 100 ? 5.384 -6.465 -6.526 1.00 95.69 100 ALA A O 1
ATOM 733 N N . ALA A 1 101 ? 6.027 -4.419 -7.193 1.00 96.31 101 ALA A N 1
ATOM 734 C CA . ALA A 1 101 ? 5.507 -3.726 -6.021 1.00 96.31 101 ALA A CA 1
ATOM 735 C C . ALA A 1 101 ? 3.978 -3.754 -5.956 1.00 96.31 101 ALA A C 1
ATOM 737 O O . ALA A 1 101 ? 3.414 -4.039 -4.895 1.00 96.31 101 ALA A O 1
ATOM 738 N N . VAL A 1 102 ? 3.295 -3.511 -7.078 1.00 92.88 102 VAL A N 1
ATOM 739 C CA . VAL A 1 102 ? 1.829 -3.566 -7.163 1.00 92.88 102 VAL A CA 1
ATOM 740 C C . VAL A 1 102 ? 1.331 -4.977 -6.871 1.00 92.88 102 VAL A C 1
ATOM 742 O O . VAL A 1 102 ? 0.410 -5.135 -6.068 1.00 92.88 102 VAL A O 1
ATOM 745 N N . ILE A 1 103 ? 1.972 -6.008 -7.431 1.00 92.38 103 ILE A N 1
ATOM 746 C CA . ILE A 1 103 ? 1.630 -7.409 -7.147 1.00 92.38 103 ILE A CA 1
ATOM 747 C C . ILE A 1 103 ? 1.776 -7.699 -5.648 1.00 92.38 103 ILE A C 1
ATOM 749 O O . ILE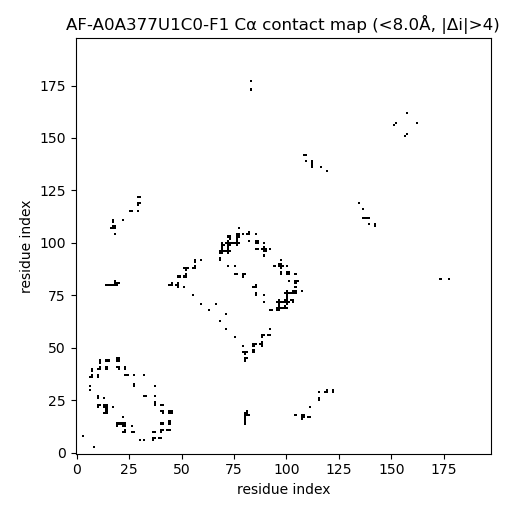 A 1 103 ? 0.816 -8.142 -5.009 1.00 92.38 103 ILE A O 1
ATOM 753 N N . ALA A 1 104 ? 2.936 -7.396 -5.055 1.00 94.56 104 ALA A N 1
ATOM 754 C CA . ALA A 1 104 ? 3.178 -7.611 -3.626 1.00 94.56 104 ALA A CA 1
ATOM 755 C C . ALA A 1 104 ? 2.167 -6.851 -2.748 1.00 94.56 104 ALA A C 1
ATOM 757 O O . ALA A 1 104 ? 1.664 -7.380 -1.750 1.00 94.56 104 ALA A O 1
ATOM 758 N N . LYS A 1 105 ? 1.813 -5.622 -3.140 1.00 94.06 105 LYS A N 1
ATOM 759 C CA . LYS A 1 105 ? 0.828 -4.805 -2.435 1.00 94.06 105 LYS A CA 1
ATOM 760 C C . LYS A 1 105 ? -0.570 -5.409 -2.511 1.00 94.06 105 LYS A C 1
ATOM 762 O O . LYS A 1 105 ? -1.240 -5.502 -1.483 1.00 94.06 105 LYS A O 1
ATOM 767 N N . MET A 1 106 ? -1.002 -5.844 -3.692 1.00 90.88 106 MET A N 1
ATOM 768 C CA . MET A 1 106 ? -2.325 -6.436 -3.899 1.00 90.88 106 MET A CA 1
ATOM 769 C C . MET A 1 106 ? -2.498 -7.730 -3.118 1.0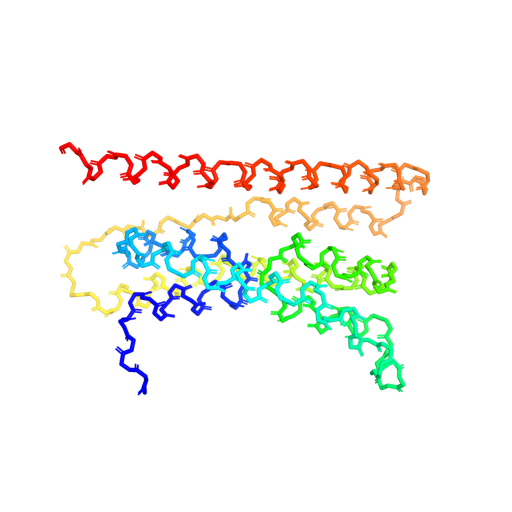0 90.88 106 MET A C 1
ATOM 771 O O . MET A 1 106 ? -3.530 -7.897 -2.470 1.00 90.88 106 MET A O 1
ATOM 775 N N . LEU A 1 107 ? -1.469 -8.581 -3.067 1.00 90.00 107 LEU A N 1
ATOM 776 C CA . LEU A 1 107 ? -1.476 -9.778 -2.220 1.00 90.00 107 LEU A CA 1
ATOM 777 C C . LEU A 1 107 ? -1.750 -9.433 -0.748 1.00 90.00 107 LEU A C 1
ATOM 779 O O . LEU A 1 107 ? -2.580 -10.079 -0.109 1.00 90.00 107 LEU A O 1
ATOM 783 N N . ARG A 1 108 ? -1.143 -8.362 -0.218 1.00 90.75 108 ARG A N 1
ATOM 784 C CA . ARG A 1 108 ? -1.450 -7.875 1.140 1.00 90.75 108 ARG A CA 1
ATOM 785 C C . ARG A 1 108 ? -2.882 -7.375 1.255 1.00 90.75 108 ARG A C 1
ATOM 787 O O . ARG A 1 108 ? -3.543 -7.693 2.237 1.00 90.75 108 ARG A O 1
ATOM 794 N N . VAL A 1 109 ? -3.395 -6.634 0.270 1.00 88.94 109 VAL A N 1
ATOM 795 C CA . VAL A 1 109 ? -4.789 -6.155 0.308 1.00 88.94 109 VAL A CA 1
ATOM 796 C C . VAL A 1 109 ? -5.780 -7.327 0.321 1.00 88.94 109 VAL A C 1
ATOM 798 O O . VAL A 1 109 ? -6.787 -7.265 1.024 1.00 88.94 109 VAL A O 1
ATOM 801 N N . MET A 1 110 ? -5.485 -8.438 -0.360 1.00 86.25 110 MET A N 1
ATOM 802 C CA . MET A 1 110 ? -6.310 -9.656 -0.291 1.00 86.25 110 MET A CA 1
ATOM 803 C C . MET A 1 110 ? -6.369 -10.249 1.123 1.00 86.25 110 MET A C 1
ATOM 805 O O . MET A 1 110 ? -7.395 -10.816 1.507 1.00 86.25 110 MET A O 1
ATOM 809 N N . MET A 1 111 ? -5.320 -10.058 1.934 1.00 87.06 111 MET A N 1
ATOM 810 C CA . MET A 1 111 ? -5.301 -10.471 3.342 1.00 87.06 111 MET A CA 1
ATOM 811 C C . MET A 1 111 ? -6.231 -9.637 4.237 1.00 87.06 111 MET A C 1
ATOM 813 O O . MET A 1 111 ? -6.425 -9.995 5.398 1.00 87.06 111 MET A O 1
ATOM 817 N N . LEU A 1 112 ? -6.868 -8.578 3.722 1.00 87.06 112 LEU A N 1
ATOM 818 C CA . LEU A 1 112 ? -7.863 -7.808 4.472 1.00 87.06 112 LEU A CA 1
ATOM 819 C C . LEU A 1 112 ? -9.027 -8.688 4.939 1.00 87.06 112 LEU A C 1
ATOM 821 O O . LEU A 1 112 ? -9.432 -8.605 6.094 1.00 87.06 112 LEU A O 1
ATOM 825 N N . ALA A 1 113 ? -9.536 -9.566 4.072 1.00 83.31 113 ALA A N 1
ATOM 826 C CA . ALA A 1 113 ? -10.635 -10.460 4.422 1.00 83.31 113 ALA A CA 1
ATOM 827 C C . ALA A 1 113 ? -10.285 -11.404 5.590 1.00 83.31 113 ALA A C 1
ATOM 829 O O . ALA A 1 113 ? -10.979 -11.349 6.608 1.00 83.31 113 ALA A O 1
ATOM 830 N N . PRO A 1 114 ? -9.215 -12.231 5.520 1.00 85.69 114 PRO A N 1
ATOM 831 C CA . PRO A 1 114 ? -8.846 -13.091 6.643 1.00 85.69 114 PRO A CA 1
ATOM 832 C C . PRO A 1 114 ? -8.465 -12.289 7.894 1.00 85.69 114 PRO A C 1
ATOM 834 O O . PRO A 1 114 ? -8.793 -12.712 9.003 1.00 85.69 114 PRO A O 1
ATOM 837 N N . PHE A 1 115 ? -7.847 -11.113 7.740 1.00 88.94 115 PHE A N 1
ATOM 838 C CA . PHE A 1 115 ? -7.543 -10.228 8.863 1.00 88.94 115 PHE A CA 1
ATOM 839 C C . PHE A 1 115 ? -8.806 -9.777 9.606 1.00 88.94 115 PHE A C 1
ATOM 841 O O . PHE A 1 115 ? -8.880 -9.931 10.824 1.00 88.94 115 PHE A O 1
ATOM 848 N N . LEU A 1 116 ? -9.819 -9.269 8.897 1.00 84.69 116 LEU A N 1
ATOM 849 C CA . LEU A 1 116 ? -11.058 -8.790 9.519 1.00 84.69 116 LEU A CA 1
ATOM 850 C C . LEU A 1 116 ? -11.829 -9.924 10.201 1.00 84.69 116 LEU A C 1
ATOM 852 O O . LEU A 1 116 ? -12.386 -9.714 11.277 1.00 84.69 116 LEU A O 1
ATOM 856 N N . LEU A 1 117 ? -11.817 -11.132 9.628 1.00 83.50 117 LEU A N 1
ATOM 857 C CA . LEU A 1 117 ? -12.411 -12.318 10.254 1.00 83.50 117 LEU A CA 1
ATOM 858 C C . LEU A 1 117 ? -11.732 -12.669 11.572 1.00 83.50 117 LEU A C 1
ATOM 860 O O . LEU A 1 117 ? -12.401 -12.868 12.590 1.00 83.50 117 LEU A O 1
ATOM 864 N N . PHE A 1 118 ? -10.401 -12.720 11.559 1.00 86.75 118 PHE A N 1
ATOM 865 C CA . PHE A 1 118 ? -9.623 -12.987 12.759 1.00 86.75 118 PHE A CA 1
ATOM 866 C C . PHE A 1 118 ? -9.848 -11.899 13.812 1.00 86.75 118 PHE A C 1
ATOM 868 O O . PHE A 1 118 ? -10.080 -12.204 14.983 1.00 86.75 118 PHE A O 1
ATOM 875 N N . LEU A 1 119 ? -9.847 -10.633 13.396 1.00 86.31 119 LEU A N 1
ATOM 876 C CA . LEU A 1 119 ? -10.066 -9.503 14.285 1.00 86.31 119 LEU A CA 1
ATOM 877 C C . LEU A 1 119 ? -11.458 -9.546 14.918 1.00 86.31 119 LEU A C 1
ATOM 879 O O . LEU A 1 119 ? -11.568 -9.453 16.138 1.00 86.31 119 LEU A O 1
ATOM 883 N N . ALA A 1 120 ? -12.509 -9.760 14.124 1.00 82.94 120 ALA A N 1
ATOM 884 C CA . ALA A 1 120 ? -13.879 -9.873 14.614 1.00 82.94 120 ALA A CA 1
ATOM 885 C C . ALA A 1 120 ? -14.029 -11.023 15.623 1.00 82.94 120 ALA A C 1
ATOM 887 O O . ALA A 1 120 ? -14.658 -10.853 16.670 1.00 82.94 120 ALA A O 1
ATOM 888 N N . ALA A 1 121 ? -13.394 -12.172 15.361 1.00 83.31 121 ALA A N 1
ATOM 889 C CA . ALA A 1 121 ? -13.366 -13.291 16.300 1.00 83.31 121 ALA A CA 1
ATOM 890 C C . ALA A 1 121 ? -12.663 -12.921 17.620 1.00 83.31 121 ALA A C 1
ATOM 892 O O . ALA A 1 121 ? -13.168 -13.244 18.697 1.00 83.31 121 ALA A O 1
ATOM 893 N N . ARG A 1 122 ? -11.536 -12.198 17.560 1.00 85.38 122 ARG A N 1
ATOM 894 C CA . ARG A 1 122 ? -10.805 -11.735 18.752 1.00 85.38 122 ARG A CA 1
ATOM 895 C C . ARG A 1 122 ? -11.565 -10.676 19.547 1.00 85.38 122 ARG A C 1
ATOM 897 O O . ARG A 1 122 ? -11.609 -10.779 20.769 1.00 85.38 122 ARG A O 1
ATOM 904 N N . VAL A 1 123 ? -12.205 -9.701 18.897 1.00 82.31 123 VAL A N 1
ATOM 905 C CA . VAL A 1 123 ? -13.057 -8.704 19.581 1.00 82.31 123 VAL A CA 1
ATOM 906 C C . VAL A 1 123 ? -14.216 -9.390 20.297 1.00 82.31 123 VAL A C 1
ATOM 908 O O . VAL A 1 123 ? -14.496 -9.078 21.455 1.00 82.31 123 VAL A O 1
ATOM 911 N N . LYS A 1 124 ? -14.848 -10.374 19.645 1.00 79.69 124 LYS A N 1
ATOM 912 C CA . LYS A 1 124 ? -15.938 -11.155 20.239 1.00 79.69 124 LYS A CA 1
ATOM 913 C C . LYS A 1 124 ? -15.492 -11.916 21.490 1.00 79.69 124 LYS A C 1
ATOM 915 O O . LYS A 1 124 ? -16.236 -11.942 22.459 1.00 79.69 124 LYS A O 1
ATOM 920 N N . GLN A 1 125 ? -14.287 -12.490 21.496 1.00 77.75 125 GLN A N 1
ATOM 921 C CA . GLN A 1 125 ? -13.725 -13.168 22.676 1.00 77.75 125 GLN A CA 1
ATOM 922 C C . GLN A 1 125 ? -13.444 -12.213 23.847 1.00 77.75 125 GLN A C 1
ATOM 924 O O . GLN A 1 125 ? -13.481 -12.631 24.998 1.00 77.75 125 GLN A O 1
ATOM 929 N N . LEU A 1 126 ? -13.148 -10.944 23.558 1.00 73.81 126 LEU A N 1
ATOM 930 C CA . LEU A 1 126 ? -12.840 -9.921 24.560 1.00 73.81 126 LEU A CA 1
ATOM 931 C C . LEU A 1 126 ? -14.091 -9.233 25.130 1.00 73.81 126 LEU A C 1
ATOM 933 O O . LEU A 1 126 ? -13.975 -8.482 26.096 1.00 73.81 126 LEU A O 1
ATOM 937 N N . THR A 1 127 ? -15.266 -9.462 24.537 1.00 65.38 127 THR A N 1
ATOM 938 C CA . THR A 1 127 ? -16.536 -8.849 24.950 1.00 65.38 127 THR A CA 1
ATOM 939 C C . THR A 1 127 ? -17.374 -9.880 25.722 1.00 65.38 127 THR A C 1
ATOM 941 O O . THR A 1 127 ? -17.544 -10.991 25.218 1.00 65.38 127 THR A O 1
ATOM 944 N N . PRO A 1 128 ? -17.917 -9.563 26.917 1.00 54.81 128 PRO A N 1
ATOM 945 C CA . PRO A 1 128 ? -18.755 -10.493 27.677 1.00 54.81 128 PRO A CA 1
ATOM 946 C C . PRO A 1 128 ? -19.942 -10.998 26.844 1.00 54.81 128 PRO A C 1
ATOM 948 O O . PRO A 1 128 ? -20.516 -10.249 26.052 1.00 54.81 128 PRO A O 1
ATOM 951 N N . ALA A 1 129 ? -20.296 -12.276 27.009 1.00 53.97 129 ALA A N 1
ATOM 952 C CA . ALA A 1 129 ? -21.345 -12.957 26.254 1.00 53.97 129 ALA A CA 1
ATOM 953 C C . ALA A 1 129 ? -22.705 -12.250 26.417 1.00 53.97 129 ALA A C 1
ATOM 955 O O . ALA A 1 129 ? -23.394 -12.456 27.411 1.00 53.97 129 ALA A O 1
ATOM 956 N N . GLY A 1 130 ? -23.077 -11.400 25.453 1.00 50.28 130 GLY A N 1
ATOM 957 C CA . GLY A 1 130 ? -24.299 -10.599 25.564 1.00 50.28 130 GLY A CA 1
ATOM 958 C C . GLY A 1 130 ? -25.019 -10.234 24.269 1.00 50.28 130 GLY A C 1
ATOM 959 O O . GLY A 1 130 ? -26.179 -9.870 24.354 1.00 50.28 130 GLY A O 1
ATOM 960 N N . ASN A 1 131 ? -24.424 -10.354 23.075 1.00 48.53 131 ASN A N 1
ATOM 961 C CA . ASN A 1 131 ? -25.180 -10.131 21.835 1.00 48.53 131 ASN A CA 1
ATOM 962 C C . ASN A 1 131 ? -24.629 -10.953 20.664 1.00 48.53 131 ASN A C 1
ATOM 964 O O . ASN A 1 131 ? -23.507 -10.757 20.199 1.00 48.53 131 ASN A O 1
ATOM 968 N N . GLY A 1 132 ? -25.441 -11.902 20.198 1.00 48.88 132 GLY A N 1
ATOM 969 C CA . GLY A 1 132 ? -25.150 -12.821 19.100 1.00 48.88 132 GLY A CA 1
ATOM 970 C C . GLY A 1 132 ? -25.326 -12.205 17.713 1.00 48.88 132 GLY A C 1
ATOM 971 O O . GLY A 1 132 ? -26.004 -12.793 16.874 1.00 48.88 132 GLY A O 1
ATOM 972 N N . GLU A 1 133 ? -24.721 -11.049 17.438 1.00 51.47 133 GLU A N 1
ATOM 973 C CA . GLU A 1 133 ? -24.690 -10.546 16.063 1.00 51.47 133 GLU A CA 1
ATOM 974 C C . GLU A 1 133 ? -23.723 -11.390 15.222 1.00 51.47 133 GLU A C 1
ATOM 976 O O . GLU A 1 133 ? -22.532 -11.535 15.522 1.00 51.47 133 GLU A O 1
ATOM 981 N N . LYS A 1 134 ? -24.260 -12.006 14.165 1.00 49.94 134 LYS A N 1
ATOM 982 C CA . LYS A 1 134 ? -23.473 -12.730 13.166 1.00 49.94 134 LYS A CA 1
ATOM 983 C C . LYS A 1 134 ? -22.591 -11.711 12.449 1.00 49.94 134 LYS A C 1
ATOM 985 O O . LYS A 1 134 ? -23.102 -10.860 11.727 1.00 49.94 134 LYS A O 1
ATOM 990 N N . SER A 1 135 ? -21.276 -11.803 12.639 1.00 53.59 135 SER A N 1
ATOM 991 C CA . SER A 1 135 ? -20.324 -11.012 11.860 1.00 53.59 135 SER A CA 1
ATOM 992 C C . SER A 1 135 ? -20.508 -11.371 10.384 1.00 53.59 135 SER A C 1
ATOM 994 O O . SER A 1 135 ? -20.266 -12.509 9.975 1.00 53.59 135 SER A O 1
ATOM 996 N N . LYS A 1 136 ? -21.049 -10.433 9.601 1.00 54.22 136 LYS A N 1
ATOM 997 C CA . LYS A 1 136 ? -21.276 -10.623 8.170 1.00 54.22 136 LYS A CA 1
ATOM 998 C C . LYS A 1 136 ? -19.918 -10.555 7.481 1.00 54.22 136 LYS A C 1
ATOM 1000 O O . LYS A 1 136 ? -19.267 -9.516 7.477 1.00 54.22 136 LYS A O 1
ATOM 1005 N N . ILE A 1 137 ? -19.486 -11.686 6.935 1.00 55.22 137 ILE A N 1
ATOM 1006 C CA . ILE A 1 137 ? -18.238 -11.787 6.185 1.00 55.22 137 ILE A CA 1
ATOM 1007 C C . ILE A 1 137 ? -18.432 -11.064 4.854 1.00 55.22 137 ILE A C 1
ATOM 1009 O O . ILE A 1 137 ? -19.157 -11.547 3.985 1.00 55.22 137 ILE A O 1
ATOM 1013 N N . THR A 1 138 ? -17.795 -9.908 4.694 1.00 60.16 138 THR A N 1
ATOM 1014 C CA . THR A 1 138 ? -17.761 -9.202 3.411 1.00 60.16 138 THR A CA 1
ATOM 1015 C C . THR A 1 138 ? -16.529 -9.660 2.649 1.00 60.16 138 THR A C 1
ATOM 1017 O O . THR A 1 138 ? -15.406 -9.281 2.976 1.00 60.16 138 THR A O 1
ATOM 1020 N N . ILE A 1 139 ? -16.739 -10.501 1.638 1.00 63.94 139 ILE A N 1
ATOM 1021 C CA . ILE A 1 139 ? -15.672 -10.886 0.716 1.00 63.94 139 ILE A CA 1
ATOM 1022 C C . ILE A 1 139 ? -15.372 -9.677 -0.184 1.00 63.94 139 ILE A C 1
ATOM 1024 O O . ILE A 1 139 ? -16.300 -9.137 -0.794 1.00 63.94 139 ILE A O 1
ATOM 1028 N N . PRO A 1 140 ? -14.108 -9.232 -0.287 1.00 66.50 140 PRO A N 1
ATOM 1029 C CA . PRO A 1 140 ? -13.739 -8.124 -1.149 1.00 66.50 140 PRO A CA 1
ATOM 1030 C C . PRO A 1 140 ? -13.865 -8.558 -2.609 1.00 66.50 140 PRO A C 1
ATOM 1032 O O . PRO A 1 140 ? -12.955 -9.160 -3.172 1.00 66.50 140 PRO A O 1
ATOM 1035 N N . TRP A 1 141 ? -14.994 -8.239 -3.240 1.00 72.88 141 TRP A N 1
ATOM 1036 C CA . TRP A 1 141 ? -15.244 -8.582 -4.644 1.00 72.88 141 TRP A CA 1
ATOM 1037 C C . TRP A 1 141 ? -14.157 -8.039 -5.585 1.00 72.88 141 TRP A C 1
ATOM 1039 O O . TRP A 1 141 ? -13.818 -8.683 -6.575 1.00 72.88 141 TRP A O 1
ATOM 1049 N N . PHE A 1 142 ? -13.540 -6.901 -5.230 1.00 72.81 142 PHE A N 1
ATOM 1050 C CA . PHE A 1 142 ? -12.407 -6.339 -5.970 1.00 72.81 142 PHE A CA 1
ATOM 1051 C C . PHE A 1 142 ? -11.220 -7.317 -6.042 1.00 72.81 142 PHE A C 1
ATOM 1053 O O . PHE A 1 142 ? -10.577 -7.406 -7.080 1.00 72.81 142 PHE A O 1
ATOM 1060 N N . ALA A 1 143 ? -10.941 -8.074 -4.973 1.00 70.62 143 ALA A N 1
ATOM 1061 C CA . ALA A 1 143 ? -9.831 -9.023 -4.932 1.00 70.62 143 ALA A CA 1
ATOM 1062 C C . ALA A 1 143 ? -10.081 -10.205 -5.872 1.00 70.62 143 ALA A C 1
ATOM 1064 O O . ALA A 1 143 ? -9.178 -10.621 -6.591 1.00 70.62 143 ALA A O 1
ATOM 1065 N N . ILE A 1 144 ? -11.320 -10.708 -5.901 1.00 79.31 144 ILE A N 1
ATOM 1066 C CA . ILE A 1 144 ? -11.727 -11.771 -6.828 1.00 79.31 144 ILE A CA 1
ATOM 1067 C C . ILE A 1 144 ? -11.555 -11.287 -8.268 1.00 79.31 144 ILE A C 1
ATOM 1069 O O . ILE A 1 144 ? -10.919 -11.964 -9.070 1.00 79.31 144 ILE A O 1
ATOM 1073 N N . MET A 1 145 ? -12.071 -10.097 -8.584 1.00 84.19 145 MET A N 1
ATOM 1074 C CA . MET A 1 145 ? -11.941 -9.514 -9.919 1.00 84.19 145 MET A CA 1
ATOM 1075 C C . MET A 1 145 ? -10.479 -9.278 -10.311 1.00 84.19 145 MET A C 1
ATOM 1077 O O . MET A 1 145 ? -10.102 -9.602 -11.431 1.00 84.19 145 MET A O 1
ATOM 1081 N N . PHE A 1 146 ? -9.638 -8.797 -9.391 1.00 80.31 146 PHE A N 1
ATOM 1082 C CA . PHE A 1 146 ? -8.204 -8.640 -9.632 1.00 80.31 146 PHE A CA 1
ATOM 1083 C C . PHE A 1 146 ? -7.539 -9.976 -9.985 1.00 80.31 146 PHE A C 1
ATOM 1085 O O . PHE A 1 146 ? -6.815 -10.044 -10.973 1.00 80.31 146 PHE A O 1
ATOM 1092 N N . ILE A 1 147 ? -7.818 -11.049 -9.231 1.00 81.94 147 ILE A N 1
ATOM 1093 C CA . ILE A 1 147 ? -7.277 -12.388 -9.522 1.00 81.94 147 ILE A CA 1
ATOM 1094 C C . ILE A 1 147 ? -7.742 -12.864 -10.900 1.00 81.94 147 ILE A C 1
ATOM 1096 O O . ILE A 1 147 ? -6.926 -13.337 -11.685 1.00 81.94 147 ILE A O 1
ATOM 1100 N N . LEU A 1 148 ? -9.033 -12.720 -11.214 1.00 88.00 148 LEU A N 1
ATOM 1101 C CA . LEU A 1 148 ? -9.581 -13.136 -12.506 1.00 88.00 148 LEU A CA 1
ATOM 1102 C C . LEU A 1 148 ? -8.916 -12.396 -13.670 1.00 88.00 148 LEU A C 1
ATOM 1104 O O . LEU A 1 148 ? -8.511 -13.031 -14.641 1.00 88.00 148 LEU A O 1
ATOM 1108 N N . VAL A 1 149 ? -8.762 -11.074 -13.564 1.00 88.06 149 VAL A N 1
ATOM 1109 C CA . VAL A 1 149 ? -8.108 -10.258 -14.595 1.00 88.06 149 VAL A CA 1
ATOM 1110 C C . VAL A 1 149 ? -6.619 -10.591 -14.703 1.00 88.06 149 VAL A C 1
ATOM 1112 O O . VAL A 1 149 ? -6.117 -10.707 -15.817 1.00 88.06 149 VAL A O 1
ATOM 1115 N N . ALA A 1 150 ? -5.918 -10.810 -13.587 1.00 83.38 150 ALA A N 1
ATOM 1116 C CA . ALA A 1 150 ? -4.506 -11.199 -13.593 1.00 83.38 150 ALA A CA 1
ATOM 1117 C C . ALA A 1 150 ? -4.293 -12.568 -14.261 1.00 83.38 150 ALA A C 1
ATOM 1119 O O . ALA A 1 150 ? -3.400 -12.723 -15.096 1.00 83.38 150 ALA A O 1
ATOM 1120 N N . VAL A 1 151 ? -5.147 -13.550 -13.951 1.00 87.25 151 VAL A N 1
ATOM 1121 C CA . VAL A 1 151 ? -5.132 -14.875 -14.590 1.00 87.25 151 VAL A CA 1
ATOM 1122 C C . VAL A 1 151 ? -5.445 -14.751 -16.080 1.00 87.25 151 VAL A C 1
ATOM 1124 O O . VAL A 1 151 ? -4.713 -15.296 -16.900 1.00 87.25 151 VAL A O 1
ATOM 1127 N N . PHE A 1 152 ? -6.476 -13.987 -16.447 1.00 90.44 152 PHE A N 1
ATOM 1128 C CA . PHE A 1 152 ? -6.820 -13.723 -17.845 1.00 90.44 152 PHE A CA 1
ATOM 1129 C C . PHE A 1 152 ? -5.660 -13.066 -18.611 1.00 90.44 152 PHE A C 1
ATOM 1131 O O . PHE A 1 152 ? -5.326 -13.491 -19.714 1.00 90.44 152 PHE A O 1
ATOM 1138 N N . ASN A 1 153 ? -5.001 -12.070 -18.016 1.00 86.56 153 ASN A N 1
ATOM 1139 C CA . ASN A 1 153 ? -3.845 -11.407 -18.613 1.00 86.56 153 ASN A CA 1
ATOM 1140 C C . ASN A 1 153 ? -2.640 -12.358 -18.766 1.00 86.56 153 ASN A C 1
ATOM 1142 O O . ASN A 1 153 ? -1.950 -12.298 -19.781 1.00 86.56 153 ASN A O 1
ATOM 1146 N N . SER A 1 154 ? -2.450 -13.292 -17.826 1.00 86.50 154 SER A N 1
ATOM 1147 C CA . SER A 1 154 ? -1.352 -14.277 -17.841 1.00 86.50 154 SER A CA 1
ATOM 1148 C C . SER A 1 154 ? -1.423 -15.270 -19.008 1.00 86.50 154 SER A C 1
ATOM 1150 O O . SER A 1 154 ? -0.408 -15.831 -19.403 1.00 86.50 154 SER A O 1
ATOM 1152 N N . PHE A 1 155 ? -2.601 -15.482 -19.599 1.00 91.56 155 PHE A N 1
ATOM 1153 C CA . PHE A 1 155 ? -2.753 -16.295 -20.811 1.00 91.56 155 PHE A CA 1
ATOM 1154 C C . PHE A 1 155 ? -2.377 -15.545 -22.102 1.00 91.56 155 PHE A C 1
ATOM 1156 O O . PHE A 1 155 ? -2.503 -16.108 -23.186 1.00 91.56 155 PHE A O 1
ATOM 1163 N N . HIS A 1 156 ? -1.945 -14.280 -22.009 1.00 85.50 156 HIS A N 1
ATOM 1164 C CA . HIS A 1 156 ? -1.553 -13.439 -23.146 1.00 85.50 156 HIS A CA 1
ATOM 1165 C C . HIS A 1 156 ? -2.613 -13.357 -24.265 1.00 85.50 156 HIS A C 1
ATOM 1167 O O . HIS A 1 156 ? -2.285 -13.184 -25.437 1.00 85.50 156 HIS A O 1
ATOM 1173 N N . LEU A 1 157 ? -3.901 -13.445 -23.905 1.00 87.25 157 LEU A N 1
ATOM 1174 C CA . LEU A 1 157 ? -5.027 -13.403 -24.853 1.00 87.25 157 LEU A CA 1
ATOM 1175 C C . LEU A 1 157 ? -5.220 -12.029 -25.520 1.00 87.25 157 LEU A C 1
ATOM 1177 O O . LEU A 1 157 ? -5.953 -11.924 -26.501 1.00 87.25 157 LEU A O 1
ATOM 1181 N N . LEU A 1 158 ? -4.605 -10.969 -24.981 1.00 87.62 158 LEU A N 1
ATOM 1182 C CA . LEU A 1 158 ? -4.737 -9.599 -25.475 1.00 87.62 158 LEU A CA 1
ATOM 1183 C C . LEU A 1 158 ? -3.464 -9.126 -26.196 1.00 87.62 158 LEU A C 1
ATOM 1185 O O . LEU A 1 158 ? -2.362 -9.349 -25.690 1.00 87.62 158 LEU A O 1
ATOM 1189 N N . PRO A 1 159 ? -3.588 -8.396 -27.324 1.00 91.12 159 PRO A N 1
ATOM 1190 C CA . PRO A 1 159 ? -2.454 -7.733 -27.959 1.00 91.12 159 PRO A CA 1
ATOM 1191 C C . PRO A 1 159 ? -1.787 -6.725 -27.016 1.00 91.12 159 PRO A C 1
ATOM 1193 O O . PRO A 1 159 ? -2.474 -5.975 -26.320 1.00 91.12 159 PRO A O 1
ATOM 1196 N N . LYS A 1 160 ? -0.452 -6.630 -27.065 1.00 87.12 160 LYS A N 1
ATOM 1197 C CA . LYS A 1 160 ? 0.331 -5.721 -26.208 1.00 87.12 160 LYS A CA 1
ATOM 1198 C C . LYS A 1 160 ? -0.142 -4.261 -26.280 1.00 87.12 160 LYS A C 1
ATOM 1200 O O . LYS A 1 160 ? -0.293 -3.626 -25.248 1.00 87.12 160 LYS A O 1
ATOM 1205 N N . ALA A 1 161 ? -0.497 -3.776 -27.472 1.00 91.88 161 ALA A N 1
ATOM 1206 C CA . ALA A 1 161 ? -1.016 -2.418 -27.658 1.00 91.88 161 ALA A CA 1
ATOM 1207 C C . ALA A 1 161 ? -2.301 -2.133 -26.853 1.00 91.88 161 ALA A C 1
ATOM 1209 O O . ALA A 1 161 ? -2.493 -1.023 -26.366 1.00 91.88 161 ALA A O 1
ATOM 1210 N N . VAL A 1 162 ? -3.174 -3.136 -26.693 1.00 92.00 162 VAL A N 1
ATOM 1211 C CA . VAL A 1 162 ? -4.394 -3.004 -25.880 1.00 92.00 162 VAL A CA 1
ATOM 1212 C C . VAL A 1 162 ? -4.031 -2.938 -24.399 1.00 92.00 162 VAL A C 1
ATOM 1214 O O . VAL A 1 162 ? -4.590 -2.122 -23.673 1.00 92.00 162 VAL A O 1
ATOM 1217 N N . VAL A 1 163 ? -3.074 -3.757 -23.953 1.00 88.94 163 VAL A N 1
ATOM 1218 C CA . VAL A 1 163 ? -2.592 -3.747 -22.563 1.00 88.94 163 VAL A CA 1
ATOM 1219 C C . VAL A 1 163 ? -1.948 -2.402 -22.220 1.00 88.94 163 VAL A C 1
ATOM 1221 O O . VAL A 1 163 ? -2.314 -1.805 -21.214 1.00 88.94 163 VAL A O 1
ATOM 1224 N N . ASP A 1 164 ? -1.076 -1.876 -23.080 1.00 88.62 164 ASP A N 1
ATOM 1225 C CA . ASP A 1 164 ? -0.401 -0.590 -22.856 1.00 88.62 164 ASP A CA 1
ATOM 1226 C C . ASP A 1 164 ? -1.408 0.578 -22.783 1.00 88.62 164 ASP A C 1
ATOM 1228 O O . ASP A 1 164 ? -1.294 1.470 -21.935 1.00 88.62 164 ASP A O 1
ATOM 1232 N N . MET A 1 165 ? -2.452 0.550 -23.623 1.00 93.06 165 MET A N 1
ATOM 1233 C CA . MET A 1 165 ? -3.548 1.522 -23.566 1.00 93.06 165 MET A CA 1
ATOM 1234 C C . MET A 1 165 ? -4.335 1.421 -22.250 1.00 93.06 165 MET A C 1
ATOM 1236 O O . MET A 1 165 ? -4.660 2.449 -21.654 1.00 93.06 165 MET A O 1
ATOM 1240 N N . LEU A 1 166 ? -4.622 0.200 -21.782 1.00 90.62 166 LEU A N 1
ATOM 1241 C CA . LEU A 1 166 ? -5.313 -0.033 -20.510 1.00 90.62 166 LEU A CA 1
ATOM 1242 C C . LEU A 1 166 ? -4.488 0.451 -19.314 1.00 90.62 166 LEU A C 1
ATOM 1244 O O . LEU A 1 166 ? -5.049 1.101 -18.438 1.00 90.62 166 LEU A O 1
ATOM 1248 N N . VAL A 1 167 ? -3.178 0.191 -19.296 1.00 86.75 167 VAL A N 1
ATOM 1249 C CA . VAL A 1 167 ? -2.272 0.667 -18.235 1.00 86.75 167 VAL A CA 1
ATOM 1250 C C . VAL A 1 167 ? -2.217 2.194 -18.220 1.00 86.75 167 VAL A C 1
ATOM 1252 O O . VAL A 1 167 ? -2.333 2.809 -17.166 1.00 86.75 167 VAL A O 1
ATOM 1255 N N . THR A 1 168 ? -2.134 2.833 -19.388 1.00 88.69 168 THR A N 1
ATOM 1256 C CA . THR A 1 168 ? -2.150 4.303 -19.472 1.00 88.69 168 THR A CA 1
ATOM 1257 C C . THR A 1 168 ? -3.459 4.880 -18.927 1.00 88.69 168 THR A C 1
ATOM 1259 O O . THR A 1 168 ? -3.456 5.863 -18.183 1.00 88.69 168 THR A O 1
ATOM 1262 N N . LEU A 1 169 ? -4.590 4.263 -19.282 1.00 93.19 169 LEU A N 1
ATOM 1263 C CA . LEU A 1 169 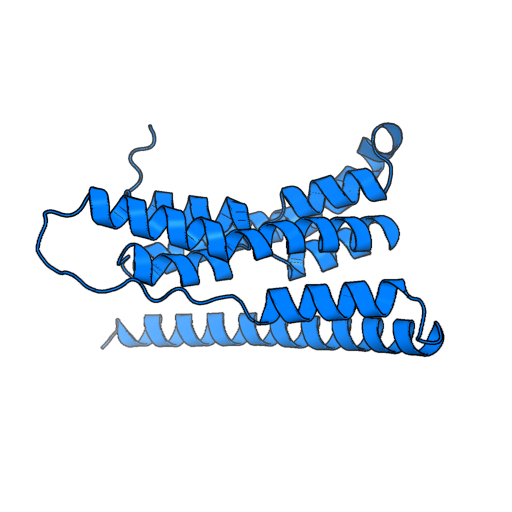? -5.901 4.669 -18.787 1.00 93.19 169 LEU A CA 1
ATOM 1264 C C . LEU A 1 169 ? -6.014 4.473 -17.268 1.00 93.19 169 LEU A C 1
ATOM 1266 O O . LEU A 1 169 ? -6.530 5.360 -16.590 1.00 93.19 169 LEU A O 1
ATOM 1270 N N . ASP A 1 170 ? -5.509 3.357 -16.738 1.00 86.94 170 ASP A N 1
ATOM 1271 C CA . ASP A 1 170 ? -5.454 3.076 -15.300 1.00 86.94 170 ASP A CA 1
ATOM 1272 C C . ASP A 1 170 ? -4.680 4.162 -14.546 1.00 86.94 170 ASP A C 1
ATOM 1274 O O . ASP A 1 170 ? -5.225 4.758 -13.617 1.00 86.94 170 ASP A O 1
ATOM 1278 N N . THR A 1 171 ? -3.482 4.530 -15.009 1.00 83.88 171 THR A N 1
ATOM 1279 C CA . THR A 1 171 ? -2.674 5.595 -14.394 1.00 83.88 171 THR A CA 1
ATOM 1280 C C . THR A 1 171 ? -3.423 6.927 -14.341 1.00 83.88 171 THR A C 1
ATOM 1282 O O . THR A 1 171 ? -3.406 7.619 -13.320 1.00 83.88 171 THR A O 1
ATOM 1285 N N . VAL A 1 172 ? -4.132 7.289 -15.416 1.00 89.62 172 VAL A N 1
ATOM 1286 C CA . VAL A 1 172 ? -4.934 8.522 -15.470 1.00 89.62 172 VAL A CA 1
ATOM 1287 C C . VAL A 1 172 ? -6.124 8.451 -14.508 1.00 89.62 172 VAL A C 1
ATOM 1289 O O . VAL A 1 172 ? -6.373 9.402 -13.762 1.00 89.62 172 VAL A O 1
ATOM 1292 N N . LEU A 1 173 ? -6.845 7.327 -14.477 1.00 89.56 173 LEU A N 1
ATOM 1293 C CA . LEU A 1 173 ? -7.964 7.104 -13.556 1.00 89.56 173 LEU A CA 1
ATOM 1294 C C . LEU A 1 173 ? -7.508 7.129 -12.092 1.00 89.56 173 LEU A C 1
ATOM 1296 O O . LEU A 1 173 ? -8.169 7.749 -11.257 1.00 89.56 173 LEU A O 1
ATOM 1300 N N . LEU A 1 174 ? -6.368 6.511 -11.786 1.00 84.00 174 LEU A N 1
ATOM 1301 C CA . LEU A 1 174 ? -5.769 6.487 -10.456 1.00 84.00 174 LEU A CA 1
ATOM 1302 C C . LEU A 1 174 ? -5.352 7.893 -10.020 1.00 84.00 174 LEU A C 1
ATOM 1304 O O . LEU A 1 174 ? -5.679 8.305 -8.906 1.00 84.00 174 LEU A O 1
ATOM 1308 N N . ALA A 1 175 ? -4.710 8.664 -10.901 1.00 84.38 175 ALA A N 1
ATOM 1309 C CA . ALA A 1 175 ? -4.365 10.057 -10.628 1.00 84.38 175 ALA A CA 1
ATOM 1310 C C . ALA A 1 175 ? -5.616 10.905 -10.331 1.00 84.38 175 ALA A C 1
ATOM 1312 O O . ALA A 1 175 ? -5.645 11.641 -9.341 1.00 84.38 175 ALA A O 1
ATOM 1313 N N . MET A 1 176 ? -6.682 10.755 -11.128 1.00 89.00 176 MET A N 1
ATOM 1314 C CA . MET A 1 176 ? -7.959 11.442 -10.891 1.00 89.00 176 MET A CA 1
ATOM 1315 C C . MET A 1 176 ? -8.611 11.021 -9.568 1.00 89.00 176 MET A C 1
ATOM 1317 O O . MET A 1 176 ? -9.089 11.877 -8.821 1.00 89.00 176 MET A O 1
ATOM 1321 N N . ALA A 1 177 ? -8.603 9.726 -9.241 1.00 83.62 177 ALA A N 1
ATOM 1322 C CA . ALA A 1 177 ? -9.148 9.214 -7.987 1.00 83.62 177 ALA A CA 1
ATOM 1323 C C . ALA A 1 177 ? -8.393 9.769 -6.768 1.00 83.62 177 ALA A C 1
ATOM 1325 O O . ALA A 1 177 ? -9.022 10.210 -5.805 1.00 83.62 177 ALA A O 1
ATOM 1326 N N . MET A 1 178 ? -7.058 9.810 -6.817 1.00 80.06 178 MET A N 1
ATOM 1327 C CA . MET A 1 178 ? -6.236 10.376 -5.741 1.00 80.06 178 MET A CA 1
ATOM 1328 C C . MET A 1 178 ? -6.442 11.885 -5.588 1.00 80.06 178 MET A C 1
ATOM 1330 O O . MET A 1 178 ? -6.566 12.376 -4.464 1.00 80.06 178 MET A O 1
ATOM 1334 N N . ALA A 1 179 ? -6.563 12.620 -6.696 1.00 82.69 179 ALA A N 1
ATOM 1335 C CA . ALA A 1 179 ? -6.904 14.040 -6.660 1.00 82.69 179 ALA A CA 1
ATOM 1336 C C . ALA A 1 179 ? -8.280 14.272 -6.006 1.00 82.69 179 ALA A C 1
ATOM 1338 O O . ALA A 1 179 ? -8.415 15.118 -5.119 1.00 82.69 179 ALA A O 1
ATOM 1339 N N . ALA A 1 180 ? -9.292 13.480 -6.377 1.00 82.31 180 ALA A N 1
ATOM 1340 C CA . ALA A 1 180 ? -10.630 13.557 -5.793 1.00 82.31 180 ALA A CA 1
ATOM 1341 C C . ALA A 1 180 ? -10.640 13.215 -4.290 1.00 82.31 180 ALA A C 1
ATOM 1343 O O . ALA A 1 180 ? -11.300 13.901 -3.501 1.00 82.31 180 ALA A O 1
ATOM 1344 N N . LEU A 1 181 ? -9.879 12.199 -3.865 1.00 73.00 181 LEU A N 1
ATOM 1345 C CA . LEU A 1 181 ? -9.691 11.865 -2.447 1.00 73.00 181 LEU A CA 1
ATOM 1346 C C . LEU A 1 181 ? -9.031 13.017 -1.670 1.00 73.00 181 LEU A C 1
ATOM 1348 O O . LEU A 1 181 ? -9.469 13.345 -0.563 1.00 73.00 181 LEU A O 1
ATOM 1352 N N . GLY A 1 182 ? -8.041 13.693 -2.261 1.00 72.75 182 GLY A N 1
ATOM 1353 C CA . GLY A 1 182 ? -7.419 14.884 -1.675 1.00 72.75 182 GLY A CA 1
ATOM 1354 C C . GLY A 1 182 ? -8.421 16.022 -1.455 1.00 72.75 182 GLY A C 1
ATOM 1355 O O . GLY A 1 182 ? -8.553 16.539 -0.341 1.00 72.75 182 GLY A O 1
ATOM 1356 N N . VAL A 1 183 ? -9.194 16.370 -2.490 1.00 78.50 183 VAL A N 1
ATOM 1357 C CA . VAL A 1 183 ? -10.200 17.447 -2.425 1.00 78.50 183 VAL A CA 1
ATOM 1358 C C . VAL A 1 183 ? -11.300 17.127 -1.409 1.00 78.50 183 VAL A C 1
ATOM 1360 O O . VAL A 1 183 ? -11.637 17.966 -0.571 1.00 78.50 183 VAL A O 1
ATOM 1363 N N . THR A 1 184 ? -11.842 15.907 -1.429 1.00 71.06 184 THR A N 1
ATOM 1364 C CA . THR A 1 184 ? -12.909 15.495 -0.498 1.00 71.06 184 THR A CA 1
ATOM 1365 C C . THR A 1 184 ? -12.442 15.485 0.958 1.00 71.06 184 THR A C 1
ATOM 1367 O O . THR A 1 184 ? -13.212 15.873 1.843 1.00 71.06 184 THR A O 1
ATOM 1370 N N . THR A 1 185 ? -11.180 15.136 1.222 1.00 65.38 185 THR A N 1
ATOM 1371 C CA . THR A 1 185 ? -10.589 15.186 2.569 1.00 65.38 185 THR A CA 1
ATOM 1372 C C . THR A 1 185 ? -10.470 16.627 3.075 1.00 65.38 185 THR A C 1
ATOM 1374 O O . THR A 1 185 ? -10.906 16.916 4.193 1.00 65.38 185 THR A O 1
ATOM 1377 N N . HIS A 1 186 ? -9.983 17.560 2.247 1.00 63.12 186 HIS A N 1
ATOM 1378 C CA . HIS A 1 186 ? -9.907 18.983 2.608 1.00 63.12 186 HIS A CA 1
ATOM 1379 C C . HIS A 1 186 ? -11.290 19.602 2.852 1.00 63.12 186 HIS A C 1
ATOM 1381 O O . HIS A 1 186 ? -11.492 20.278 3.862 1.00 63.12 186 HIS A O 1
ATOM 1387 N N . VAL A 1 187 ? -12.270 19.329 1.985 1.00 65.19 187 VAL A N 1
ATOM 1388 C CA . VAL A 1 187 ? -13.646 19.840 2.134 1.00 65.19 187 VAL A CA 1
ATOM 1389 C C . VAL A 1 187 ? -14.314 19.283 3.397 1.00 65.19 187 VAL A C 1
ATOM 1391 O O . VAL A 1 187 ? -14.976 20.018 4.135 1.00 65.19 187 VAL A O 1
ATOM 1394 N N . SER A 1 188 ? -14.105 18.000 3.696 1.00 58.84 188 SER A N 1
ATOM 1395 C CA . SER A 1 188 ? -14.639 17.360 4.903 1.00 58.84 188 SER A CA 1
ATOM 1396 C C . SER A 1 188 ? -14.009 17.925 6.179 1.00 58.84 188 SER A C 1
ATOM 1398 O O . SER A 1 188 ? -14.723 18.174 7.154 1.00 58.84 188 SER A O 1
ATOM 1400 N N . ALA A 1 189 ? -12.696 18.180 6.168 1.00 59.28 189 ALA A N 1
ATOM 1401 C CA . ALA A 1 189 ? -11.980 18.805 7.279 1.00 59.28 189 ALA A CA 1
ATOM 1402 C C . ALA A 1 189 ? -12.456 20.248 7.528 1.00 59.28 189 ALA A C 1
ATOM 1404 O O . ALA A 1 189 ? -12.752 20.605 8.671 1.00 59.28 189 ALA A O 1
ATOM 1405 N N . LEU A 1 190 ? -12.630 21.043 6.465 1.00 60.56 190 LEU A N 1
ATOM 1406 C CA . LEU A 1 190 ? -13.154 22.413 6.544 1.00 60.56 190 LEU A CA 1
ATOM 1407 C C . LEU A 1 190 ? -14.581 22.452 7.108 1.00 60.56 190 LEU A C 1
ATOM 1409 O O . LEU A 1 190 ? -14.878 23.249 7.998 1.00 60.56 190 LEU A O 1
ATOM 1413 N N . LYS A 1 191 ? -15.460 21.543 6.668 1.00 59.22 191 LYS A N 1
ATOM 1414 C CA . LYS A 1 191 ? -16.847 21.466 7.157 1.00 59.22 191 LYS A CA 1
ATOM 1415 C C . LYS A 1 191 ? -16.930 21.063 8.635 1.00 59.22 191 LYS A C 1
ATOM 1417 O O . LYS A 1 191 ? -17.796 21.552 9.358 1.00 59.22 191 LYS A O 1
ATOM 1422 N N . LYS A 1 192 ? -16.027 20.196 9.107 1.00 55.28 192 LYS A N 1
ATOM 1423 C CA . LYS A 1 192 ? -15.934 19.805 10.526 1.00 55.28 192 LYS A CA 1
ATOM 1424 C C . LYS A 1 192 ? -15.371 20.934 11.397 1.00 55.28 192 LYS A C 1
ATOM 1426 O O . LYS A 1 192 ? -15.890 21.157 12.485 1.00 55.28 192 LYS A O 1
ATOM 1431 N N . ALA A 1 193 ? -14.375 21.674 10.905 1.00 56.75 193 ALA A N 1
ATOM 1432 C CA . ALA A 1 193 ? -13.820 22.842 11.594 1.00 56.75 193 ALA A CA 1
ATOM 1433 C C . ALA A 1 193 ? -14.826 24.005 11.692 1.00 56.75 193 ALA A C 1
ATOM 1435 O O . ALA A 1 193 ? -14.862 24.695 12.709 1.00 56.75 193 ALA A O 1
ATOM 1436 N N . GLY A 1 194 ? -15.680 24.185 10.677 1.00 55.84 194 GLY A N 1
ATOM 1437 C CA . GLY A 1 194 ? -16.778 25.157 10.709 1.00 55.84 194 GLY A CA 1
ATOM 1438 C C . GLY A 1 194 ? -17.909 24.781 11.674 1.00 55.84 194 GLY A C 1
ATOM 1439 O O . GLY A 1 194 ? -18.474 25.654 12.322 1.00 55.84 194 GLY A O 1
ATOM 1440 N N . ARG A 1 195 ? -18.211 23.484 11.837 1.00 52.06 195 ARG A N 1
ATOM 1441 C CA . ARG A 1 195 ? -19.319 23.012 12.690 1.00 52.06 195 ARG A CA 1
ATOM 1442 C C . ARG A 1 195 ? -19.008 22.977 14.195 1.00 52.06 195 ARG A C 1
ATOM 1444 O O . ARG A 1 195 ? -19.933 22.855 14.980 1.00 52.06 195 ARG A O 1
ATOM 1451 N N . ASN A 1 196 ? -17.743 23.130 14.592 1.00 48.88 196 ASN A N 1
ATOM 1452 C CA . ASN A 1 196 ? -17.335 23.315 15.993 1.00 48.88 196 ASN A CA 1
ATOM 1453 C C . ASN A 1 196 ? -17.241 24.805 16.406 1.00 48.88 196 ASN A C 1
ATOM 1455 O O . ASN A 1 196 ? -16.740 25.099 17.488 1.00 48.88 196 ASN A O 1
ATOM 1459 N N . ARG A 1 197 ? -17.680 25.748 15.552 1.00 42.81 197 ARG A N 1
ATOM 1460 C CA . ARG A 1 197 ? -17.762 27.192 15.858 1.00 42.81 197 ARG A CA 1
ATOM 1461 C C . ARG A 1 197 ? -19.193 27.761 15.789 1.00 42.81 197 ARG A C 1
ATOM 1463 O O . ARG A 1 197 ? -19.353 28.956 15.546 1.00 42.81 197 ARG A O 1
ATOM 1470 N N . CYS A 1 198 ? -20.219 26.938 15.994 1.00 38.84 198 CYS A N 1
ATOM 1471 C CA . CYS A 1 198 ? -21.590 27.393 16.244 1.00 38.84 198 CYS A CA 1
ATOM 1472 C C . CYS A 1 198 ? -22.160 26.647 17.443 1.00 38.84 198 CYS A C 1
ATOM 1474 O O . CYS A 1 198 ? -21.957 25.413 17.491 1.00 38.84 198 CYS A O 1
#

Radius of gyration: 19.15 Å; Cα contacts (8 Å, |Δi|>4): 184; chains: 1; bounding box: 49×44×56 Å

Mean predicted aligned error: 8.31 Å

Organism: Klebsiella pneumoniae (NCBI:txid573)

Sequence (198 aa):
MFGLDKHTSWLIGAGSSICGAAAVLATEPVVKAEASKVTVAVATVVIFGTIAIFLYPAMYPLLAHWFTPETYGIYMGSTMHEVAQVVAAGHAVSPDAENAAVIAKMLRVMMLAPFLLFLAARVKQLTPAGNGEKSKITIPWFAIMFILVAVFNSFHLLPKAVVDMLVTLDTVLLAMAMAALGVTTHVSALKKAGRNRC

Solvent-accessible surface area (backbone atoms only — not comparable to full-atom values): 10674 Å² total; per-residue (Å²): 138,84,83,69,54,68,59,43,53,52,33,34,51,40,9,55,71,33,38,9,52,63,33,26,62,66,42,33,76,67,70,67,52,56,70,69,45,52,50,50,30,38,50,53,39,50,53,57,28,57,53,43,36,57,49,51,42,69,44,39,79,80,42,48,89,84,36,54,54,44,61,44,10,32,51,45,15,69,60,45,17,36,67,70,44,26,45,56,20,18,57,69,66,32,71,56,9,16,54,32,7,47,52,41,27,50,57,35,44,54,47,49,46,63,48,51,54,52,47,44,53,52,51,53,73,74,44,79,97,79,76,90,74,78,82,78,84,69,73,60,62,66,50,55,52,50,53,53,51,52,56,53,56,71,68,61,81,64,61,66,72,59,52,55,52,50,52,54,50,48,54,52,52,50,53,52,50,52,52,50,53,52,52,52,49,54,55,52,50,51,55,54,62,56,61,76,73,112